Protein AF-A2F3F7-F1 (afdb_monomer)

Secondary structure (DSSP, 8-state):
-HHHHHHHTTT--TTTTTSSEEEE-S-EES-GGGGG-TT--S--EEEE--TT-EEEEE-TTEEEEEEEEEEEEPP-TT--GGGS-EEEEEEEESSSSS-EEEEEEEEE-SS-STT-EEEEE-PPPPPBSEEEEEE-S-SS-SEEEEEEEEEEEEEEETTSS-EEEE-----S----------------

Organism: Trichomonas vaginalis (strain ATCC PRA-98 / G3) (NCBI:txid412133)

Radius of gyration: 18.3 Å; Cα contacts (8 Å, |Δi|>4): 423; chains: 1; bounding box: 70×30×43 Å

Sequence (188 aa):
MFTYIREQNNGQNPLTCKAIDVYISNGYSGRTSNLFEYSKTGHGWGLSEVTNNFISFDFKENKISLEAYTIKSGYASGGSYWNHPVDFAIEGSNDNIEWSMIDDKPNNMDIGADDKVYTWKCNKSPLYRYIRFRLRSISYGGYLFTDHFEFFGSINTMNNDNIKYHISCNFMYYIIFHIPLIDLFFLS

pLDDT: mean 83.56, std 20.11, range [31.16, 98.75]

Foldseek 3Di:
DQVVCCVVVVNDQCVVVVQKDKDWDDDKDFDPSLQRVVVDPPGKMWFWQDAFTKMKIFNDQKWFFFFKKKFWFADDPVWTPLLWFFWKFKWFAAPVPDIDTFDTRGRDNPQNGHRGMDMDGTPGHPIGRMIMITGHHHGPTDIRMTRYIDTAFWMDHPPDRDIDHDGPPPPPPPPDDDDDDDDDDDDD

InterPro domains:
  IPR008979 Galactose-binding-like domain superfamily [SSF49785] (40-153)

Mean predicted aligned error: 8.68 Å

Solvent-accessible surface area (backbone atoms only — not comparable to full-atom values): 10588 Å² total; per-residue (Å²): 71,58,66,57,50,11,59,78,49,82,67,38,48,39,56,81,72,59,64,30,50,79,49,66,76,56,59,70,45,68,53,76,65,36,33,64,43,81,90,65,77,98,69,42,23,28,40,39,50,39,63,64,25,33,46,33,41,36,40,68,78,26,28,38,23,42,33,30,39,34,44,27,33,22,77,43,102,87,59,24,58,42,61,40,53,44,29,35,33,36,34,34,15,81,74,85,76,63,74,44,85,52,42,81,35,78,64,37,48,90,55,50,34,55,68,27,73,42,74,49,77,46,63,74,39,71,75,18,30,27,44,30,48,29,29,64,45,63,77,81,66,56,46,54,38,24,29,38,59,43,44,32,36,35,40,40,42,80,89,48,103,55,74,46,80,46,82,84,87,78,90,83,81,84,83,74,82,87,74,81,88,73,87,79,84,87,81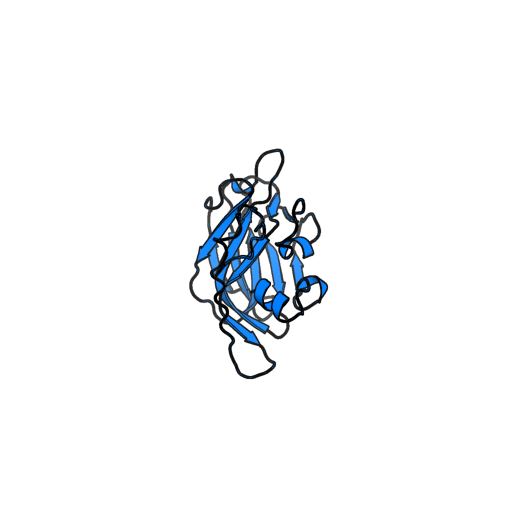,134

Nearest PDB structures (foldseek):
  8ayr-assembly2_B  TM=6.875E-01  e=2.582E-04  Akkermansia muciniphila
  4bxs-assembly1_V  TM=6.692E-01  e=1.336E-03  Pseudonaja textilis
  2wn3-assembly1_A  TM=5.897E-01  e=6.554E-04  Dictyostelium discoideum AX2
  7kwo-assembly1_A  TM=6.285E-01  e=9.106E-04  Homo sapiens
  4zrx-assembly1_A  TM=6.087E-01  e=2.723E-02  Bacteroides ovatus ATCC 8483

Structure (mmCIF, N/CA/C/O backbone):
data_AF-A2F3F7-F1
#
_entry.id   AF-A2F3F7-F1
#
loop_
_atom_site.group_PDB
_atom_site.id
_atom_site.type_symbol
_atom_site.label_atom_id
_atom_site.label_alt_id
_atom_site.label_comp_id
_atom_site.label_asym_id
_atom_site.label_entity_id
_atom_site.label_seq_id
_atom_site.pdbx_PDB_ins_code
_atom_site.Cartn_x
_atom_site.Cartn_y
_atom_site.Cartn_z
_atom_site.occupancy
_atom_site.B_iso_or_equiv
_atom_site.auth_seq_id
_atom_site.auth_comp_id
_atom_site.auth_asym_id
_atom_site.auth_atom_id
_atom_site.pdbx_PDB_model_num
ATOM 1 N N . MET A 1 1 ? -10.471 -2.257 2.372 1.00 91.12 1 MET A N 1
ATOM 2 C CA . MET A 1 1 ? -10.154 -1.653 3.679 1.00 91.12 1 MET A CA 1
ATOM 3 C C . MET A 1 1 ? -10.309 -0.145 3.645 1.00 91.12 1 MET A C 1
ATOM 5 O O . MET A 1 1 ? -11.079 0.377 4.440 1.00 91.12 1 MET A O 1
ATOM 9 N N . PHE A 1 2 ? -9.643 0.570 2.739 1.00 93.50 2 PHE A N 1
ATOM 10 C CA . PHE A 1 2 ? -9.801 2.022 2.630 1.00 93.50 2 PHE A CA 1
ATOM 11 C C . PHE A 1 2 ? -11.208 2.405 2.170 1.00 93.50 2 PHE A C 1
ATOM 13 O O . PHE A 1 2 ? -11.777 3.348 2.713 1.00 93.50 2 PHE A O 1
ATOM 20 N N . THR A 1 3 ? -11.811 1.623 1.267 1.00 92.62 3 THR A N 1
ATOM 21 C CA . THR A 1 3 ? -13.234 1.755 0.905 1.00 92.62 3 THR A CA 1
ATOM 22 C C . THR A 1 3 ? -14.149 1.626 2.127 1.00 92.62 3 THR A C 1
ATOM 24 O O . THR A 1 3 ? -14.956 2.512 2.386 1.00 92.62 3 THR A O 1
ATOM 27 N N . TYR A 1 4 ? -13.961 0.591 2.951 1.00 91.69 4 TYR A N 1
ATOM 28 C CA . TYR A 1 4 ? -14.705 0.430 4.205 1.00 91.69 4 TYR A CA 1
ATOM 29 C C . TYR A 1 4 ? -14.514 1.624 5.153 1.00 91.69 4 TYR A C 1
ATOM 31 O O . TYR A 1 4 ? -15.483 2.167 5.674 1.00 91.69 4 TYR A O 1
ATOM 39 N N . ILE A 1 5 ? -13.274 2.080 5.359 1.00 92.31 5 ILE A N 1
ATOM 40 C CA . ILE A 1 5 ? -12.992 3.245 6.213 1.00 92.31 5 ILE A CA 1
ATOM 41 C C . ILE A 1 5 ? -13.689 4.495 5.662 1.00 92.31 5 ILE A C 1
ATOM 43 O O . ILE A 1 5 ? -14.276 5.250 6.432 1.00 92.31 5 ILE A O 1
ATOM 47 N N . ARG A 1 6 ? -13.688 4.694 4.342 1.00 93.19 6 ARG A N 1
ATOM 48 C CA . ARG A 1 6 ? -14.417 5.777 3.674 1.00 93.19 6 ARG A CA 1
ATOM 49 C C . ARG A 1 6 ? -15.921 5.700 3.960 1.00 93.19 6 ARG A C 1
ATOM 51 O O . ARG A 1 6 ? -16.510 6.713 4.325 1.00 93.19 6 ARG A O 1
ATOM 58 N N . GLU A 1 7 ? -16.536 4.523 3.855 1.00 92.25 7 GLU A N 1
ATOM 59 C CA . GLU A 1 7 ? -17.957 4.314 4.185 1.00 92.25 7 GLU A CA 1
ATOM 60 C C . GLU A 1 7 ? -18.266 4.655 5.649 1.00 92.25 7 GLU A C 1
ATOM 62 O O . GLU A 1 7 ? -19.255 5.330 5.924 1.00 92.25 7 GLU A O 1
ATOM 67 N N . GLN A 1 8 ? -17.393 4.262 6.586 1.00 90.75 8 GLN A N 1
ATOM 68 C CA . GLN A 1 8 ? -17.548 4.600 8.010 1.00 90.75 8 GLN A CA 1
ATOM 69 C C . GLN A 1 8 ? -17.372 6.100 8.306 1.00 90.75 8 GLN A C 1
ATOM 71 O O . GLN A 1 8 ? -17.757 6.557 9.377 1.00 90.75 8 GLN A O 1
ATOM 76 N N . ASN A 1 9 ? -16.789 6.861 7.378 1.00 92.88 9 ASN A N 1
ATOM 77 C CA . ASN A 1 9 ? -16.521 8.292 7.512 1.00 92.88 9 ASN A CA 1
ATOM 78 C C . ASN A 1 9 ? -17.315 9.109 6.481 1.00 92.88 9 ASN A C 1
ATOM 80 O O . ASN A 1 9 ? -16.802 10.057 5.888 1.00 92.88 9 ASN A O 1
ATOM 84 N N . ASN A 1 10 ? -18.571 8.728 6.238 1.00 94.62 10 ASN A N 1
ATOM 85 C CA . ASN A 1 10 ? -19.526 9.464 5.401 1.00 94.62 10 ASN A CA 1
ATOM 86 C C . ASN A 1 10 ? -19.008 9.740 3.977 1.00 94.62 10 ASN A C 1
ATOM 88 O O . ASN A 1 10 ? -19.241 10.807 3.407 1.00 94.62 10 ASN A O 1
ATOM 92 N N . GLY A 1 11 ? -18.257 8.797 3.408 1.00 92.06 11 GLY A N 1
ATOM 93 C CA . GLY A 1 11 ? -17.704 8.919 2.063 1.00 92.06 11 GLY A CA 1
ATOM 94 C C . GLY A 1 11 ? -16.448 9.788 1.966 1.00 92.06 11 GLY A C 1
ATOM 95 O O . GLY A 1 11 ? -15.933 9.967 0.860 1.00 92.06 11 GLY A O 1
ATOM 96 N N . GLN A 1 12 ? -15.920 10.310 3.077 1.00 94.94 12 GLN A N 1
ATOM 97 C CA . GLN A 1 12 ? -14.712 11.135 3.072 1.00 94.94 12 GLN A CA 1
ATOM 98 C C . GLN A 1 12 ? -13.448 10.315 2.787 1.00 94.94 12 GLN A C 1
ATOM 100 O O . GLN A 1 12 ? -13.333 9.148 3.156 1.00 94.94 12 GLN A O 1
ATOM 105 N N . ASN A 1 13 ? -12.469 10.953 2.142 1.00 94.12 13 ASN A N 1
ATOM 106 C CA . ASN A 1 13 ? -11.151 10.365 1.920 1.00 94.12 13 ASN A CA 1
ATOM 107 C C . ASN A 1 13 ? -10.508 9.968 3.265 1.00 94.12 13 ASN A C 1
ATOM 109 O O . ASN A 1 13 ? -10.347 10.858 4.106 1.00 94.12 13 ASN A O 1
ATOM 113 N N . PRO A 1 14 ? -10.095 8.696 3.458 1.00 95.44 14 PRO A N 1
ATOM 114 C CA . PRO A 1 14 ? -9.559 8.203 4.731 1.00 95.44 14 PRO A CA 1
ATOM 115 C C . PRO A 1 14 ? -8.386 9.015 5.290 1.00 95.44 14 PRO A C 1
ATOM 117 O O . PRO A 1 14 ? -8.261 9.164 6.506 1.00 95.44 14 PRO A O 1
ATOM 120 N N . LEU A 1 15 ? -7.534 9.555 4.414 1.00 95.88 15 LEU A N 1
ATOM 121 C CA . LEU A 1 15 ? -6.406 10.390 4.816 1.00 95.88 15 LEU A CA 1
ATOM 122 C C . LEU A 1 15 ? -6.862 11.816 5.155 1.00 95.88 15 LEU A C 1
ATOM 124 O O . LEU A 1 15 ? -6.441 12.382 6.159 1.00 95.88 15 LEU A O 1
ATOM 128 N N . THR A 1 16 ? -7.751 12.410 4.353 1.00 95.62 16 THR A N 1
ATOM 129 C CA . THR A 1 16 ? -8.235 13.785 4.588 1.00 95.62 16 THR A CA 1
ATOM 130 C C . THR A 1 16 ? -9.087 13.903 5.852 1.00 95.62 16 THR A C 1
ATOM 132 O O . THR A 1 16 ? -8.959 14.894 6.570 1.00 95.62 16 THR A O 1
ATOM 135 N N . CYS A 1 17 ? -9.916 12.900 6.163 1.00 96.19 17 CYS A N 1
ATOM 136 C CA . CYS A 1 17 ? -10.666 12.853 7.423 1.00 96.19 17 CYS A CA 1
ATOM 137 C C . CYS A 1 17 ? -9.828 12.360 8.614 1.00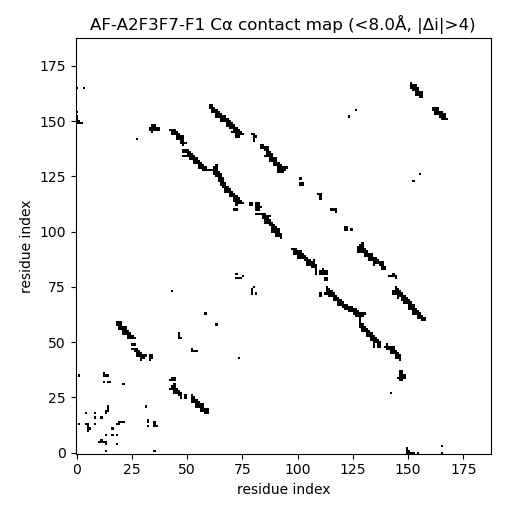 96.19 17 CYS A C 1
ATOM 139 O O . CYS A 1 17 ? -10.341 12.290 9.728 1.00 96.19 17 CYS A O 1
ATOM 141 N N . LYS A 1 18 ? -8.536 12.060 8.403 1.00 96.69 18 LYS A N 1
ATOM 142 C CA . LYS A 1 18 ? -7.596 11.584 9.427 1.00 96.69 18 LYS A CA 1
ATOM 143 C C . LYS A 1 18 ? -8.016 10.260 10.076 1.00 96.69 18 LYS A C 1
ATOM 145 O O . LYS A 1 18 ? -7.640 10.007 11.221 1.00 96.69 18 LYS A O 1
ATOM 150 N N . ALA A 1 19 ? -8.761 9.413 9.367 1.00 95.88 19 ALA A N 1
ATOM 151 C CA . ALA A 1 19 ? -9.076 8.061 9.825 1.00 95.88 19 ALA A CA 1
ATOM 152 C C . ALA A 1 19 ? -7.849 7.132 9.767 1.00 95.88 19 ALA A C 1
ATOM 154 O O . ALA A 1 19 ? -7.758 6.186 10.544 1.00 95.88 19 ALA A O 1
ATOM 155 N N . ILE A 1 20 ? -6.893 7.435 8.887 1.00 97.06 20 ILE A N 1
ATOM 156 C CA . ILE A 1 20 ? -5.567 6.809 8.812 1.00 97.06 20 ILE A CA 1
ATOM 157 C C . ILE A 1 20 ? -4.489 7.889 8.705 1.00 97.06 20 ILE A C 1
ATOM 159 O O . ILE A 1 20 ? -4.794 9.018 8.316 1.00 97.06 20 ILE A O 1
ATOM 163 N N . ASP A 1 21 ? -3.245 7.526 9.004 1.00 98.00 21 ASP A N 1
ATOM 164 C CA . ASP A 1 21 ? -2.063 8.322 8.657 1.00 98.00 21 ASP A CA 1
ATOM 165 C C . ASP A 1 21 ? -1.176 7.547 7.666 1.00 98.00 21 ASP A C 1
ATOM 167 O O . ASP A 1 21 ? -1.277 6.325 7.540 1.00 98.00 21 ASP A O 1
ATOM 171 N N . VAL A 1 22 ? -0.328 8.261 6.921 1.00 96.94 22 VAL A N 1
ATOM 172 C CA . VAL A 1 22 ? 0.592 7.669 5.939 1.00 96.94 22 VAL A CA 1
ATOM 173 C C . VAL A 1 22 ? 2.006 8.190 6.165 1.00 96.94 22 VAL A C 1
ATOM 175 O O . VAL A 1 22 ? 2.211 9.398 6.287 1.00 96.94 22 VAL A O 1
ATOM 178 N N . TYR A 1 23 ? 2.980 7.282 6.155 1.00 96.62 23 TYR A N 1
ATOM 179 C CA . TYR A 1 23 ? 4.405 7.582 6.283 1.00 96.62 23 TYR A CA 1
ATOM 180 C C . TYR A 1 23 ? 5.161 7.084 5.056 1.00 96.62 23 TYR A C 1
ATOM 182 O O . TYR A 1 23 ? 4.940 5.967 4.595 1.00 96.62 23 TYR A O 1
ATOM 190 N N . ILE A 1 24 ? 6.067 7.904 4.532 1.00 95.75 24 ILE A N 1
ATOM 191 C CA . ILE A 1 24 ? 6.861 7.596 3.339 1.00 95.75 24 ILE A CA 1
ATOM 192 C C . ILE A 1 24 ? 8.326 7.822 3.693 1.00 95.75 24 ILE A C 1
ATOM 194 O O . ILE A 1 24 ? 8.652 8.849 4.289 1.00 95.75 24 ILE A O 1
ATOM 198 N N . SER A 1 25 ? 9.207 6.883 3.352 1.00 95.38 25 SER A N 1
ATOM 199 C CA . SER A 1 25 ? 10.628 7.000 3.711 1.00 95.38 25 SER A CA 1
ATOM 200 C C . SER A 1 25 ? 11.412 7.974 2.845 1.00 95.38 25 SER A C 1
ATOM 202 O O . SER A 1 25 ? 12.266 8.691 3.358 1.00 95.38 25 SER A O 1
ATOM 204 N N . ASN A 1 26 ? 11.194 7.962 1.531 1.00 88.69 26 ASN A N 1
ATOM 205 C CA . ASN A 1 26 ? 11.986 8.737 0.582 1.00 88.69 26 ASN A CA 1
ATOM 206 C C . ASN A 1 26 ? 11.191 8.978 -0.710 1.00 88.69 26 ASN A C 1
ATOM 208 O O . ASN A 1 26 ? 10.218 8.276 -0.964 1.00 88.69 26 ASN A O 1
ATOM 212 N N . GLY A 1 27 ? 11.622 9.958 -1.510 1.00 86.75 27 GLY A N 1
ATOM 213 C CA . GLY A 1 27 ? 11.240 10.195 -2.905 1.00 86.75 27 GLY A CA 1
ATOM 214 C C . GLY A 1 27 ? 9.807 9.814 -3.276 1.00 86.75 27 GLY A C 1
ATOM 215 O O . GLY A 1 27 ? 9.529 8.660 -3.594 1.00 86.75 27 GLY A O 1
ATOM 216 N N . TYR A 1 28 ? 8.899 10.788 -3.286 1.00 92.00 28 TYR A N 1
ATOM 217 C CA . TYR A 1 28 ? 7.549 10.597 -3.811 1.00 92.00 28 TYR A CA 1
ATOM 218 C C . TYR A 1 28 ? 7.085 11.814 -4.608 1.00 92.00 28 TYR A C 1
ATOM 220 O O . TYR A 1 28 ? 7.650 12.904 -4.506 1.00 92.00 28 TYR A O 1
ATOM 228 N N . SER A 1 29 ? 6.043 11.626 -5.411 1.00 91.50 29 SER A N 1
ATOM 229 C CA . SER A 1 29 ? 5.409 12.687 -6.192 1.00 91.50 29 SER A CA 1
ATOM 230 C C . SER A 1 29 ? 3.887 12.608 -6.103 1.00 91.50 29 SER A C 1
ATOM 232 O O . SER A 1 29 ? 3.317 11.560 -5.799 1.00 91.50 29 SER A O 1
ATOM 234 N N . GLY A 1 30 ? 3.217 13.729 -6.370 1.00 90.75 30 GLY A N 1
ATOM 235 C CA . GLY A 1 30 ? 1.763 13.835 -6.254 1.00 90.75 30 GLY A CA 1
ATOM 236 C C . GLY A 1 30 ? 1.274 13.974 -4.809 1.00 90.75 30 GLY A C 1
ATOM 237 O O . GLY A 1 30 ? 2.043 13.967 -3.849 1.00 90.75 30 GLY A O 1
ATOM 238 N N . ARG A 1 31 ? -0.042 14.147 -4.644 1.00 92.62 31 ARG A N 1
ATOM 239 C CA . ARG A 1 31 ? -0.672 14.243 -3.319 1.00 92.62 31 ARG A CA 1
ATOM 240 C C . ARG A 1 31 ? -0.970 12.842 -2.810 1.00 92.62 31 ARG A C 1
ATOM 242 O O . ARG A 1 31 ? -1.703 12.121 -3.468 1.00 92.62 31 ARG A O 1
ATOM 249 N N . THR A 1 32 ? -0.501 12.476 -1.622 1.00 93.44 32 THR A N 1
ATOM 250 C CA . THR A 1 32 ? -0.733 11.135 -1.049 1.00 93.44 32 THR A CA 1
ATOM 251 C C . THR A 1 32 ? -2.217 10.782 -0.904 1.00 93.44 32 THR A C 1
ATOM 253 O O . THR A 1 32 ? -2.591 9.623 -1.040 1.00 93.44 32 THR A O 1
ATOM 256 N N . SER A 1 33 ? -3.095 11.775 -0.719 1.00 93.25 33 SER A N 1
ATOM 257 C CA . SER A 1 33 ? -4.550 11.564 -0.693 1.00 93.25 33 SER A CA 1
ATOM 258 C C . SER A 1 33 ? -5.102 10.961 -1.987 1.00 93.25 33 SER A C 1
ATOM 260 O O . SER A 1 33 ? -6.159 10.339 -1.945 1.00 93.25 33 SER A O 1
ATOM 262 N N . ASN A 1 34 ? -4.401 11.137 -3.114 1.00 92.00 34 ASN A N 1
ATOM 263 C CA . ASN A 1 34 ? -4.787 10.612 -4.421 1.00 92.00 34 ASN A CA 1
ATOM 264 C C . ASN A 1 34 ? -4.914 9.084 -4.424 1.00 92.00 34 ASN A C 1
ATOM 266 O O . ASN A 1 34 ? -5.793 8.579 -5.101 1.00 92.00 34 ASN A O 1
ATOM 270 N N . LEU A 1 35 ? -4.125 8.366 -3.613 1.00 91.38 35 LEU A N 1
ATOM 271 C CA . LEU A 1 35 ? -4.165 6.897 -3.512 1.00 91.38 35 LEU A CA 1
ATOM 272 C C . LEU A 1 35 ? -5.529 6.328 -3.102 1.00 91.38 35 LEU A C 1
ATOM 274 O O . LEU A 1 35 ? -5.770 5.131 -3.256 1.00 91.38 35 LEU A O 1
ATOM 278 N N . PHE A 1 36 ? -6.394 7.175 -2.542 1.00 91.31 36 PHE A N 1
ATOM 279 C CA . PHE A 1 36 ? -7.709 6.798 -2.043 1.00 91.31 36 PHE A CA 1
ATOM 280 C C . PHE A 1 36 ? -8.850 7.429 -2.852 1.00 91.31 36 PHE A C 1
ATOM 282 O O . PHE A 1 36 ? -10.002 7.303 -2.446 1.00 91.31 36 PHE A O 1
ATOM 289 N N . GLU A 1 37 ? -8.580 8.145 -3.948 1.00 87.94 37 GLU A N 1
ATOM 290 C CA . GLU A 1 37 ? -9.576 8.907 -4.721 1.00 87.94 37 GLU A CA 1
ATOM 291 C C . GLU A 1 37 ? -10.094 8.145 -5.949 1.00 87.94 37 GLU A C 1
ATOM 293 O O . GLU A 1 37 ? -10.046 8.631 -7.075 1.00 87.94 37 GLU A O 1
ATOM 298 N N . TYR A 1 38 ? -10.675 6.968 -5.718 1.00 80.81 38 TYR A N 1
ATOM 299 C CA . TYR A 1 38 ? -11.007 6.013 -6.781 1.00 80.81 38 TYR A CA 1
ATOM 300 C C . TYR A 1 38 ? -12.017 6.492 -7.843 1.00 80.81 38 TYR A C 1
ATOM 302 O O . TYR A 1 38 ? -12.117 5.913 -8.919 1.00 80.81 38 TYR A O 1
ATOM 310 N N . SER A 1 39 ? -12.802 7.535 -7.555 1.00 78.88 39 SER A N 1
ATOM 311 C CA . SER A 1 39 ? -13.797 8.083 -8.489 1.00 78.88 39 SER A CA 1
ATOM 312 C C . SER A 1 39 ? -13.263 9.201 -9.387 1.00 78.88 39 SER A C 1
ATOM 314 O O . SER A 1 39 ? -13.981 9.670 -10.271 1.00 78.88 39 SER A O 1
ATOM 316 N N . LYS A 1 40 ? -12.034 9.673 -9.154 1.00 81.75 40 LYS A N 1
ATOM 317 C CA . LYS A 1 40 ? -11.425 10.750 -9.940 1.00 81.75 40 LYS A CA 1
ATOM 318 C C . LYS A 1 40 ? -10.564 10.167 -11.058 1.00 81.75 40 LYS A C 1
ATOM 320 O O . LYS A 1 40 ? -10.049 9.063 -10.965 1.00 81.75 40 LYS A O 1
ATOM 325 N N . THR A 1 41 ? -10.359 10.945 -12.110 1.00 79.44 41 THR A N 1
ATOM 326 C CA . THR A 1 41 ? -9.416 10.627 -13.190 1.00 79.44 41 THR A CA 1
ATOM 327 C C . THR A 1 41 ? -8.325 11.695 -13.249 1.00 79.44 41 THR A C 1
ATOM 329 O O . THR A 1 41 ? -8.429 12.730 -12.586 1.00 79.44 41 THR A O 1
ATOM 332 N N . GLY A 1 42 ? -7.247 11.437 -13.995 1.00 79.69 42 GLY A N 1
ATOM 333 C CA . GLY A 1 42 ? -6.192 12.430 -14.235 1.00 79.69 42 GLY A CA 1
ATOM 334 C C . GLY A 1 42 ? -5.368 12.807 -13.000 1.00 79.69 42 GLY A C 1
ATOM 335 O O . GLY A 1 42 ? -4.790 13.891 -12.952 1.00 79.69 42 GLY A O 1
ATOM 336 N N . HIS A 1 43 ? -5.322 11.938 -11.993 1.00 85.12 43 HIS A N 1
ATOM 337 C CA . HIS A 1 43 ? -4.481 12.103 -10.817 1.00 85.12 43 HIS A CA 1
ATOM 338 C C . HIS A 1 43 ? -3.580 10.884 -10.646 1.00 85.12 43 HIS A C 1
ATOM 340 O O . HIS A 1 43 ? -3.834 9.822 -11.200 1.00 85.12 43 HIS A O 1
ATOM 346 N N . GLY A 1 44 ? -2.523 11.048 -9.863 1.00 85.31 44 GLY A N 1
ATOM 347 C CA . GLY A 1 44 ? -1.610 9.963 -9.555 1.00 85.31 44 GLY A CA 1
ATOM 348 C C . GLY A 1 44 ? -0.738 10.307 -8.366 1.00 85.31 44 GLY A C 1
ATOM 349 O O . GLY A 1 44 ? -0.675 11.458 -7.911 1.00 85.31 44 GLY A O 1
ATOM 350 N N . TRP A 1 45 ? -0.091 9.279 -7.856 1.00 92.12 45 TRP A N 1
ATOM 351 C CA . TRP A 1 45 ? 0.952 9.352 -6.859 1.00 92.12 45 TRP A CA 1
ATOM 352 C C . TRP A 1 45 ? 2.094 8.443 -7.312 1.00 92.12 45 TRP A C 1
ATOM 354 O O . TRP A 1 45 ? 1.863 7.439 -7.982 1.00 92.12 45 TRP A O 1
ATOM 364 N N . GLY A 1 46 ? 3.332 8.818 -7.016 1.00 91.75 46 GLY A N 1
ATOM 365 C CA . GLY A 1 46 ? 4.501 8.051 -7.435 1.00 91.75 46 GLY A CA 1
ATOM 366 C C . GLY A 1 46 ? 5.453 7.811 -6.281 1.00 91.75 46 GLY A C 1
ATOM 367 O O . GLY A 1 46 ? 5.763 8.764 -5.570 1.00 91.75 46 GLY A O 1
ATOM 368 N N . LEU A 1 47 ? 5.965 6.588 -6.143 1.00 93.25 47 LEU A N 1
ATOM 369 C CA . LEU A 1 47 ? 7.064 6.254 -5.230 1.00 93.25 47 LEU A CA 1
ATOM 370 C C . LEU A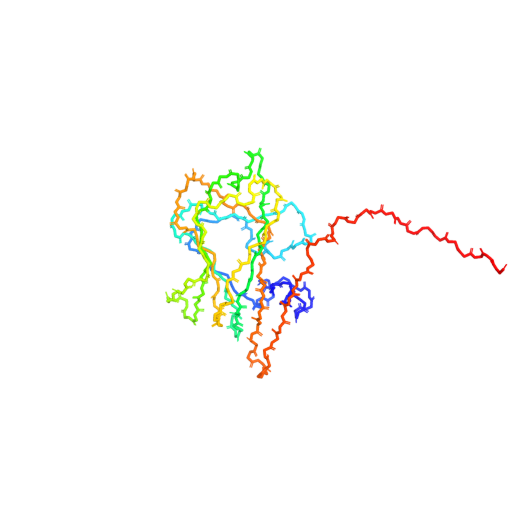 1 47 ? 8.354 6.069 -6.024 1.00 93.25 47 LEU A C 1
ATOM 372 O O . LEU A 1 47 ? 8.383 5.257 -6.943 1.00 93.25 47 LEU A O 1
ATOM 376 N N . SER A 1 48 ? 9.425 6.784 -5.686 1.00 92.88 48 SER A N 1
ATOM 377 C CA . SER A 1 48 ? 10.725 6.569 -6.325 1.00 92.88 48 SER A CA 1
ATOM 378 C C . SER A 1 48 ? 11.217 5.150 -6.062 1.00 92.88 48 SER A C 1
ATOM 380 O O . SER A 1 48 ? 11.213 4.700 -4.911 1.00 92.88 48 SER A O 1
ATOM 382 N N . GLU A 1 49 ? 11.694 4.474 -7.106 1.00 90.31 49 GLU A N 1
ATOM 383 C CA . GLU A 1 49 ? 12.348 3.181 -6.965 1.00 90.31 49 GLU A CA 1
ATOM 384 C C . GLU A 1 49 ? 13.742 3.361 -6.369 1.00 90.31 49 GLU A C 1
ATOM 386 O O . GLU A 1 49 ? 14.744 3.543 -7.054 1.00 90.31 49 GLU A O 1
ATOM 391 N N . VAL A 1 50 ? 13.767 3.357 -5.044 1.00 91.12 50 VAL A N 1
ATOM 392 C CA . VAL A 1 50 ? 14.968 3.375 -4.222 1.00 91.12 50 VAL A CA 1
ATOM 393 C C . VAL A 1 50 ? 14.897 2.147 -3.326 1.00 91.12 50 VAL A C 1
ATOM 395 O O . VAL A 1 50 ? 13.834 1.824 -2.791 1.00 91.12 50 VAL A O 1
ATOM 398 N N . THR A 1 51 ? 16.023 1.457 -3.153 1.00 92.44 51 THR A N 1
ATOM 399 C CA . THR A 1 51 ? 16.124 0.291 -2.268 1.00 92.44 51 THR A CA 1
ATOM 400 C C . THR A 1 51 ? 15.551 0.613 -0.888 1.00 92.44 51 THR A C 1
ATOM 402 O O . THR A 1 51 ? 15.936 1.605 -0.269 1.00 92.44 51 THR A O 1
ATOM 405 N N . ASN A 1 52 ? 14.651 -0.240 -0.394 1.00 95.12 52 ASN A N 1
ATOM 406 C CA . ASN A 1 52 ? 13.947 -0.092 0.884 1.00 95.12 52 ASN A CA 1
ATOM 407 C C . ASN A 1 52 ? 13.015 1.120 0.997 1.00 95.12 52 ASN A C 1
ATOM 409 O O . ASN A 1 52 ? 12.533 1.394 2.097 1.00 95.12 52 ASN A O 1
ATOM 413 N N . ASN A 1 53 ? 12.710 1.817 -0.101 1.00 95.94 53 ASN A N 1
ATOM 414 C CA . ASN A 1 53 ? 11.700 2.863 -0.067 1.00 95.94 53 ASN A CA 1
ATOM 415 C C . ASN A 1 53 ? 10.317 2.257 0.182 1.00 95.94 53 ASN A C 1
ATOM 417 O O . ASN A 1 53 ? 9.971 1.217 -0.380 1.00 95.94 53 ASN A O 1
ATOM 421 N N . PHE A 1 54 ? 9.521 2.900 1.024 1.00 97.12 54 PHE A N 1
ATOM 422 C CA . PHE A 1 54 ? 8.225 2.389 1.424 1.00 97.12 54 PHE A CA 1
ATOM 423 C C . PHE A 1 54 ? 7.175 3.482 1.529 1.00 97.12 54 PHE A C 1
ATOM 425 O O . PHE A 1 54 ? 7.465 4.657 1.763 1.00 97.12 54 PHE A O 1
ATOM 432 N N . ILE A 1 55 ? 5.932 3.024 1.452 1.00 97.56 55 ILE A N 1
ATOM 433 C CA . ILE A 1 55 ? 4.756 3.716 1.957 1.00 97.56 55 ILE A CA 1
ATOM 434 C C . ILE A 1 55 ? 4.112 2.836 3.029 1.00 97.56 55 ILE A C 1
ATOM 436 O O . ILE A 1 55 ? 3.832 1.660 2.803 1.00 97.56 55 ILE A O 1
ATOM 440 N N . SER A 1 56 ? 3.915 3.408 4.211 1.00 98.12 56 SER A N 1
ATOM 441 C CA . SER A 1 56 ? 3.328 2.773 5.387 1.00 98.12 56 SER A CA 1
ATOM 442 C C . SER A 1 56 ? 2.002 3.439 5.719 1.00 98.12 56 SER A C 1
ATOM 444 O O . SER A 1 56 ? 1.900 4.665 5.697 1.00 98.12 56 SER A O 1
ATOM 446 N N . PHE A 1 57 ? 0.999 2.629 6.029 1.00 98.19 57 PHE A N 1
ATOM 447 C CA . PHE A 1 57 ? -0.350 3.043 6.381 1.00 98.19 57 PHE A CA 1
ATOM 448 C C . PHE A 1 57 ? -0.590 2.718 7.856 1.00 98.19 57 PHE A C 1
ATOM 450 O O . PHE A 1 57 ? -0.531 1.552 8.250 1.00 98.19 57 PHE A O 1
ATOM 457 N N . ASP A 1 58 ? -0.860 3.745 8.659 1.00 98.38 58 ASP A N 1
ATOM 458 C CA . ASP A 1 58 ? -1.206 3.629 10.075 1.00 98.38 58 ASP A CA 1
ATOM 459 C C . ASP A 1 58 ? -2.722 3.685 10.252 1.00 98.38 58 ASP A C 1
ATOM 461 O O . ASP A 1 58 ? -3.363 4.710 10.005 1.00 98.38 58 ASP A O 1
ATOM 465 N N . PHE A 1 59 ? -3.286 2.570 10.708 1.00 96.88 59 PHE A N 1
ATOM 466 C CA . PHE A 1 59 ? -4.715 2.412 10.967 1.00 96.88 59 PHE A CA 1
ATOM 467 C C . PHE A 1 59 ? -5.151 2.921 12.354 1.00 96.88 59 PHE A C 1
ATOM 469 O O . PHE A 1 59 ? -6.315 2.750 12.738 1.00 96.88 59 PHE A O 1
ATOM 476 N N . LYS A 1 60 ? -4.245 3.597 13.073 1.00 95.88 60 LYS A N 1
ATOM 477 C CA . LYS A 1 60 ? -4.429 4.248 14.376 1.00 95.88 60 LYS A CA 1
ATOM 478 C C . LYS A 1 60 ? -4.872 3.257 15.445 1.00 95.88 60 LYS A C 1
ATOM 480 O O . LYS A 1 60 ? -4.131 2.346 15.797 1.00 95.88 60 LYS A O 1
ATOM 485 N N . GLU A 1 61 ? -6.093 3.411 15.938 1.00 92.81 61 GLU A N 1
ATOM 486 C CA . GLU A 1 61 ? -6.680 2.528 16.945 1.00 92.81 61 GLU A CA 1
ATOM 487 C C . GLU A 1 61 ? -7.156 1.192 16.357 1.00 92.81 61 GLU A C 1
ATOM 489 O O . GLU A 1 61 ? -7.591 0.312 17.094 1.00 92.81 61 GLU A O 1
ATOM 494 N N . ASN A 1 62 ? -7.110 1.015 15.034 1.00 93.62 62 ASN A N 1
ATOM 495 C CA . ASN A 1 62 ? -7.538 -0.222 14.391 1.00 93.62 62 ASN A CA 1
ATOM 496 C C . ASN A 1 62 ? -6.349 -1.119 14.055 1.00 93.62 62 ASN A C 1
ATOM 498 O O . ASN A 1 62 ? -5.246 -0.651 13.768 1.00 93.62 62 ASN A O 1
ATOM 502 N N . LYS A 1 63 ? -6.609 -2.427 14.008 1.00 95.75 63 LYS A N 1
ATOM 503 C CA . LYS A 1 63 ? -5.661 -3.419 13.493 1.00 95.75 63 LYS A CA 1
ATOM 504 C C . LYS A 1 63 ? -6.260 -4.196 12.336 1.00 95.75 63 LYS A C 1
ATOM 506 O O . LYS A 1 63 ? -7.445 -4.522 12.337 1.00 95.75 63 LYS A O 1
ATOM 511 N N . ILE A 1 64 ? -5.419 -4.523 11.368 1.00 95.31 64 ILE A N 1
ATOM 512 C CA . ILE A 1 64 ? -5.785 -5.164 10.113 1.00 95.31 64 ILE A CA 1
ATOM 513 C C . ILE A 1 64 ? -5.147 -6.543 10.042 1.00 95.31 64 ILE A C 1
ATOM 515 O O . ILE A 1 64 ? -3.959 -6.699 10.305 1.00 95.31 64 ILE A O 1
ATOM 519 N N . SER A 1 65 ? -5.947 -7.537 9.675 1.00 96.81 65 SER A N 1
ATOM 520 C CA . SER A 1 65 ? -5.476 -8.843 9.223 1.00 96.81 65 SER A CA 1
ATOM 521 C C . SER A 1 65 ? -5.705 -8.893 7.716 1.00 96.81 65 SER A C 1
ATOM 523 O O . SER A 1 65 ? -6.853 -8.846 7.267 1.00 96.81 65 SER A O 1
ATOM 525 N N . LEU A 1 66 ? -4.609 -8.882 6.958 1.00 97.56 66 LEU A N 1
ATOM 526 C CA . LEU A 1 66 ? -4.569 -8.781 5.503 1.00 97.56 66 LEU A CA 1
ATOM 527 C C . LEU A 1 66 ? -4.689 -10.164 4.857 1.00 97.56 66 LEU A C 1
ATOM 529 O O . LEU A 1 66 ? -4.077 -11.119 5.323 1.00 97.56 66 LEU A O 1
ATOM 533 N N . GLU A 1 67 ? -5.449 -10.259 3.771 1.00 97.81 67 GLU A N 1
ATOM 534 C CA . GLU A 1 67 ? -5.650 -11.491 2.987 1.00 97.81 67 GLU A CA 1
ATOM 535 C C . GLU A 1 67 ? -5.449 -11.268 1.480 1.00 97.81 67 GLU A C 1
ATOM 537 O O . GLU A 1 67 ? -5.177 -12.205 0.728 1.00 97.81 67 GLU A O 1
ATOM 542 N N . ALA A 1 68 ? -5.573 -10.026 1.017 1.00 98.19 68 ALA A N 1
ATOM 543 C CA . ALA A 1 68 ? -5.225 -9.633 -0.339 1.00 98.19 68 ALA A CA 1
ATOM 544 C C . ALA A 1 68 ? -4.956 -8.128 -0.407 1.00 98.19 68 ALA A C 1
ATOM 546 O O . ALA A 1 68 ? -5.314 -7.369 0.498 1.00 98.19 68 ALA A O 1
ATOM 547 N N . TYR A 1 69 ? -4.371 -7.680 -1.509 1.00 97.38 69 TYR A N 1
ATOM 548 C CA . TYR A 1 69 ? -4.175 -6.267 -1.811 1.00 97.38 69 TYR A CA 1
ATOM 549 C C . TYR A 1 69 ? -4.265 -6.026 -3.314 1.00 97.38 69 TYR A C 1
ATOM 551 O O . TYR A 1 69 ? -3.971 -6.907 -4.117 1.00 97.38 69 TYR A O 1
ATOM 559 N N . THR A 1 70 ? -4.714 -4.832 -3.682 1.00 95.62 70 THR A N 1
ATOM 560 C CA . THR A 1 70 ? -4.860 -4.377 -5.061 1.00 95.62 70 THR A CA 1
ATOM 561 C C . THR A 1 70 ? -4.045 -3.123 -5.273 1.00 95.62 70 THR A C 1
ATOM 563 O O . THR A 1 70 ? -4.078 -2.208 -4.449 1.00 95.62 70 THR A O 1
ATOM 566 N N . ILE A 1 71 ? -3.365 -3.078 -6.413 1.00 93.12 71 ILE A N 1
ATOM 567 C CA . ILE A 1 71 ? -2.695 -1.885 -6.914 1.00 93.12 71 ILE A CA 1
ATOM 568 C C . ILE A 1 71 ? -3.155 -1.664 -8.354 1.00 93.12 71 ILE A C 1
ATOM 570 O O . ILE A 1 71 ? -3.292 -2.621 -9.123 1.00 93.12 71 ILE A O 1
ATOM 574 N N . LYS A 1 72 ? -3.402 -0.402 -8.713 1.00 91.25 72 LYS A N 1
ATOM 575 C CA . LYS A 1 72 ? -3.570 0.014 -10.108 1.00 91.25 72 LYS A CA 1
ATOM 576 C C . LYS A 1 72 ? -2.293 0.683 -10.604 1.00 91.25 72 LYS A C 1
ATOM 578 O O . LYS A 1 72 ? -1.793 1.592 -9.937 1.00 91.25 72 LYS A O 1
ATOM 583 N N . SER A 1 73 ? -1.771 0.273 -11.756 1.00 89.69 73 SER A N 1
ATOM 584 C CA . SER A 1 73 ? -0.702 1.022 -12.414 1.00 89.69 73 SER A CA 1
ATOM 585 C C . SER A 1 73 ? -1.200 2.372 -12.899 1.00 89.69 73 SER A C 1
ATOM 587 O O . SER A 1 73 ? -2.243 2.483 -13.538 1.00 89.69 73 SER A O 1
ATOM 589 N N . GLY A 1 74 ? -0.418 3.410 -12.625 1.00 84.19 74 GLY A N 1
ATOM 590 C CA . GLY A 1 74 ? -0.622 4.717 -13.226 1.00 84.19 74 GLY A CA 1
ATOM 591 C C . GLY A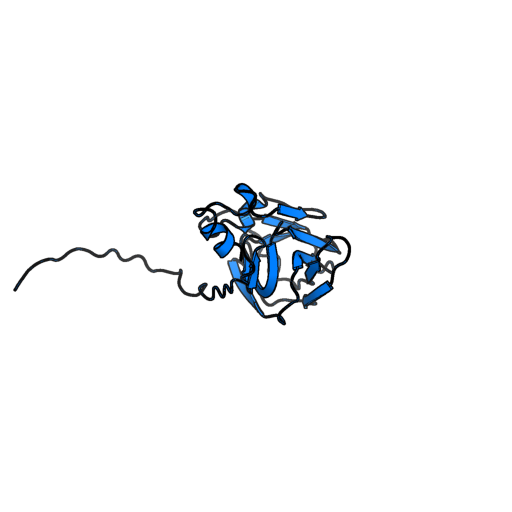 1 74 ? -0.199 4.726 -14.694 1.00 84.19 74 GLY A C 1
ATOM 592 O O . GLY A 1 74 ? 0.706 3.989 -15.105 1.00 84.19 74 GLY A O 1
ATOM 593 N N . TYR A 1 75 ? -0.840 5.604 -15.458 1.00 79.00 75 TYR A N 1
ATOM 594 C CA . TYR A 1 75 ? -0.429 5.979 -16.804 1.00 79.00 75 TYR A CA 1
ATOM 595 C C . TYR A 1 75 ? 0.778 6.924 -16.764 1.00 79.00 75 TYR A C 1
ATOM 597 O O . TYR A 1 75 ? 0.798 7.888 -15.992 1.00 79.00 75 TYR A O 1
ATOM 605 N N . ALA A 1 76 ? 1.759 6.690 -17.633 1.00 69.38 76 ALA A N 1
ATOM 606 C CA . ALA A 1 76 ? 2.853 7.623 -17.879 1.00 69.38 76 ALA A CA 1
ATOM 607 C C . ALA A 1 76 ? 3.081 7.741 -19.389 1.00 69.38 76 ALA A C 1
ATOM 609 O O . ALA A 1 76 ? 3.075 6.746 -20.102 1.00 69.38 76 ALA A O 1
ATOM 610 N N . SER A 1 77 ? 3.328 8.954 -19.896 1.00 64.81 77 SER A N 1
ATOM 611 C CA . SER A 1 77 ? 3.462 9.221 -21.340 1.00 64.81 77 SER A CA 1
ATOM 612 C C . SER A 1 77 ? 4.616 8.476 -22.035 1.00 64.81 77 SER A C 1
ATOM 614 O O . SER A 1 77 ? 4.679 8.480 -23.261 1.00 64.81 77 SER A O 1
ATOM 616 N N . GLY A 1 78 ? 5.514 7.842 -21.272 1.00 65.44 78 GLY A N 1
ATOM 617 C CA . GLY A 1 78 ? 6.590 6.967 -21.754 1.00 65.44 78 GLY A CA 1
ATOM 618 C C . GLY A 1 78 ? 6.370 5.472 -21.483 1.00 65.44 78 GLY A C 1
ATOM 619 O O . GLY A 1 78 ? 7.315 4.703 -21.622 1.00 65.44 78 GLY A O 1
ATOM 620 N N . GLY A 1 79 ? 5.158 5.070 -21.089 1.00 68.31 79 GLY A N 1
ATOM 621 C CA . GLY A 1 79 ? 4.833 3.732 -20.599 1.00 68.31 79 GLY A CA 1
ATOM 622 C C . GLY A 1 79 ? 4.977 3.621 -19.081 1.00 68.31 79 GLY A C 1
ATOM 623 O O . GLY A 1 79 ? 5.819 4.268 -18.454 1.00 68.31 79 GLY A O 1
ATOM 624 N N . SER A 1 80 ? 4.123 2.806 -18.472 1.00 74.06 80 SER A N 1
ATOM 625 C CA . SER A 1 80 ? 4.095 2.593 -17.032 1.00 74.06 80 SER A CA 1
ATOM 626 C C . SER A 1 80 ? 5.355 1.886 -16.546 1.00 74.06 80 SER A C 1
ATOM 628 O O . SER A 1 80 ? 5.822 0.922 -17.155 1.00 74.06 80 SER A O 1
ATOM 630 N N . TYR A 1 81 ? 5.860 2.313 -15.386 1.00 78.69 81 TYR A N 1
ATOM 631 C CA . TYR A 1 81 ? 6.968 1.649 -14.695 1.00 78.69 81 TYR A CA 1
ATOM 632 C C . TYR A 1 81 ? 6.680 0.164 -14.424 1.00 78.69 81 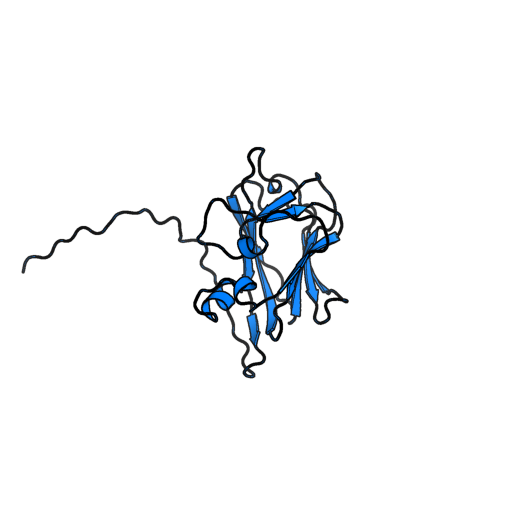TYR A C 1
ATOM 634 O O . TYR A 1 81 ? 7.580 -0.669 -14.406 1.00 78.69 81 TYR A O 1
ATOM 642 N N . TRP A 1 82 ? 5.400 -0.182 -14.295 1.00 84.50 82 TRP A N 1
ATOM 643 C CA . TRP A 1 82 ? 4.925 -1.543 -14.084 1.00 84.50 82 TRP A CA 1
ATOM 644 C C . TRP A 1 82 ? 5.141 -2.496 -15.275 1.00 84.50 82 TRP A C 1
ATOM 646 O O . TRP A 1 82 ? 4.858 -3.682 -15.141 1.00 84.50 82 TRP A O 1
ATOM 656 N N . ASN A 1 83 ? 5.656 -2.010 -16.414 1.00 86.50 83 ASN A N 1
ATOM 657 C CA . ASN A 1 83 ? 6.164 -2.848 -17.511 1.00 86.50 83 ASN A CA 1
ATOM 658 C C . ASN A 1 83 ? 7.519 -3.511 -17.186 1.00 86.50 83 ASN A C 1
ATOM 660 O O . ASN A 1 83 ? 7.976 -4.377 -17.932 1.00 86.50 83 ASN A O 1
ATOM 664 N N . HIS A 1 84 ? 8.175 -3.100 -16.100 1.00 88.19 84 HIS A N 1
ATOM 665 C CA . HIS A 1 84 ? 9.437 -3.663 -15.630 1.00 88.19 84 HIS A CA 1
ATOM 666 C C . HIS A 1 84 ? 9.220 -4.538 -14.386 1.00 88.19 84 HIS A C 1
ATOM 668 O O . HIS A 1 84 ? 8.226 -4.359 -13.677 1.00 88.19 84 HIS A O 1
ATOM 674 N N . PRO A 1 85 ? 10.140 -5.476 -14.089 1.00 88.81 85 PRO A N 1
ATOM 675 C CA . PRO A 1 85 ? 10.105 -6.218 -12.836 1.00 88.81 85 PRO A CA 1
ATOM 676 C C . PRO A 1 85 ? 10.166 -5.271 -11.636 1.00 88.81 85 PRO A C 1
ATOM 678 O O . PRO A 1 85 ? 11.052 -4.425 -11.548 1.00 88.81 85 PRO A O 1
ATOM 681 N N . VAL A 1 86 ? 9.251 -5.451 -10.688 1.00 91.81 86 VAL A N 1
ATOM 682 C CA . VAL A 1 86 ? 9.233 -4.708 -9.424 1.00 91.81 86 VAL A CA 1
ATOM 683 C C . VAL A 1 86 ? 9.454 -5.691 -8.287 1.00 91.81 86 VAL A C 1
ATOM 685 O O . VAL A 1 86 ? 8.701 -6.649 -8.137 1.00 91.81 86 VAL A O 1
ATOM 688 N N . ASP A 1 87 ? 10.487 -5.465 -7.484 1.00 94.25 87 ASP A N 1
ATOM 689 C CA . ASP A 1 87 ? 10.763 -6.263 -6.291 1.00 94.25 87 ASP A CA 1
ATOM 690 C C . ASP A 1 87 ? 10.190 -5.554 -5.063 1.00 94.25 87 ASP A C 1
ATOM 692 O O . ASP A 1 87 ? 10.668 -4.485 -4.666 1.00 94.25 87 ASP A O 1
ATOM 696 N N . PHE A 1 88 ? 9.137 -6.118 -4.475 1.00 96.12 88 PHE A N 1
ATOM 697 C CA . PHE A 1 88 ? 8.460 -5.508 -3.336 1.00 96.12 88 PHE A CA 1
ATOM 698 C C . PHE A 1 88 ? 7.993 -6.530 -2.301 1.00 96.12 88 PHE A C 1
ATOM 700 O O . PHE A 1 88 ? 7.885 -7.724 -2.562 1.00 96.12 88 PHE A O 1
ATOM 707 N N . ALA A 1 89 ? 7.699 -6.027 -1.108 1.00 98.12 89 ALA A N 1
ATOM 708 C CA . ALA A 1 89 ? 7.108 -6.778 -0.016 1.00 98.12 89 ALA A CA 1
ATOM 709 C C . ALA A 1 89 ? 5.932 -6.018 0.600 1.00 98.12 89 ALA A C 1
ATOM 711 O O . ALA A 1 89 ? 5.916 -4.781 0.628 1.00 98.12 89 ALA A O 1
ATOM 712 N N . ILE A 1 90 ? 4.984 -6.779 1.145 1.00 98.62 90 ILE A N 1
ATOM 713 C CA . ILE A 1 90 ? 3.986 -6.284 2.089 1.00 98.62 90 ILE A CA 1
ATOM 714 C C . ILE A 1 90 ? 4.381 -6.745 3.485 1.00 98.62 90 ILE A C 1
ATOM 716 O O . ILE A 1 90 ? 4.647 -7.925 3.715 1.00 98.62 90 ILE A O 1
ATOM 720 N N . GLU A 1 91 ? 4.409 -5.811 4.428 1.00 98.75 91 GLU A N 1
ATOM 721 C CA . GLU A 1 91 ? 4.850 -6.068 5.797 1.00 98.75 91 GLU A CA 1
ATOM 722 C C . GLU A 1 91 ? 3.879 -5.462 6.805 1.00 98.75 91 GLU A C 1
ATOM 724 O O . GLU A 1 91 ? 3.228 -4.453 6.530 1.00 98.75 91 GLU A O 1
ATOM 729 N N . GLY A 1 92 ? 3.801 -6.079 7.982 1.00 98.69 92 GLY A N 1
ATOM 730 C CA . GLY A 1 92 ? 2.961 -5.644 9.090 1.00 98.69 92 GLY A CA 1
ATOM 731 C C . GLY A 1 92 ? 3.768 -5.312 10.338 1.00 98.69 92 GLY A C 1
ATOM 732 O O . GLY A 1 92 ? 4.762 -5.975 10.634 1.00 98.69 92 GLY A O 1
ATOM 733 N N . SER A 1 93 ? 3.331 -4.301 11.085 1.00 98.69 93 SER A N 1
ATOM 734 C CA . SER A 1 93 ? 3.928 -3.912 12.365 1.00 98.69 93 SER A CA 1
ATOM 735 C C . SER A 1 93 ? 2.868 -3.433 13.362 1.00 98.69 93 SER A C 1
ATOM 737 O O . SER A 1 93 ? 1.765 -3.024 12.994 1.00 98.69 93 SER A O 1
ATOM 739 N N . ASN A 1 94 ? 3.191 -3.506 14.652 1.00 98.38 94 ASN A N 1
ATOM 740 C CA . ASN A 1 94 ? 2.383 -2.936 15.734 1.00 98.38 94 ASN A CA 1
ATOM 741 C C . ASN A 1 94 ? 3.085 -1.781 16.468 1.00 98.38 94 ASN A C 1
ATOM 743 O O . ASN A 1 94 ? 2.438 -1.110 17.267 1.00 98.38 94 ASN A O 1
ATOM 747 N N . ASP A 1 95 ? 4.360 -1.528 16.181 1.00 97.56 95 ASP A N 1
ATOM 748 C CA . ASP A 1 95 ? 5.184 -0.495 16.819 1.00 97.56 95 ASP A CA 1
ATOM 749 C C . ASP A 1 95 ? 5.897 0.422 15.809 1.00 97.56 95 ASP A C 1
ATOM 751 O O . ASP A 1 95 ? 6.559 1.375 16.212 1.00 97.56 95 ASP A O 1
ATOM 755 N N . ASN A 1 96 ? 5.734 0.165 14.503 1.00 97.00 96 ASN A N 1
ATOM 756 C CA . ASN A 1 96 ? 6.392 0.864 13.396 1.00 97.00 96 ASN A CA 1
ATOM 757 C C . ASN A 1 96 ? 7.934 0.738 13.403 1.00 97.00 96 ASN A C 1
ATOM 759 O O . ASN A 1 96 ? 8.608 1.420 12.629 1.00 97.00 96 ASN A O 1
ATOM 763 N N . ILE A 1 97 ? 8.492 -0.147 14.236 1.00 96.50 97 ILE A N 1
ATOM 764 C CA . ILE A 1 97 ? 9.931 -0.399 14.392 1.00 96.50 97 ILE A CA 1
ATOM 765 C C . ILE A 1 97 ? 10.251 -1.796 13.865 1.00 96.50 97 ILE A C 1
ATOM 767 O O . ILE A 1 97 ? 11.037 -1.934 12.928 1.00 96.50 97 ILE A O 1
ATOM 771 N N . GLU A 1 98 ? 9.587 -2.811 14.413 1.00 98.06 98 GLU A N 1
ATOM 772 C CA . GLU A 1 98 ? 9.757 -4.207 14.037 1.00 98.06 98 GLU A CA 1
ATOM 773 C C . GLU A 1 98 ? 8.693 -4.603 13.015 1.00 98.06 98 GLU A C 1
ATOM 775 O O . GLU A 1 98 ? 7.493 -4.373 13.201 1.00 98.06 98 GLU A O 1
ATOM 780 N N . TRP A 1 99 ? 9.133 -5.204 11.912 1.00 98.44 99 TRP A N 1
ATOM 781 C CA . TRP A 1 99 ? 8.280 -5.523 10.771 1.00 98.44 99 TRP A CA 1
ATOM 782 C C . TRP A 1 99 ? 8.288 -7.018 10.488 1.00 98.44 99 TRP A C 1
ATOM 784 O O . TRP A 1 99 ? 9.336 -7.642 10.353 1.00 98.44 99 TRP A O 1
ATOM 794 N N . SER A 1 100 ? 7.094 -7.590 10.370 1.00 98.56 100 SER A N 1
ATOM 795 C CA . SER A 1 100 ? 6.885 -8.975 9.959 1.00 98.56 100 SER A CA 1
ATOM 796 C C . SER A 1 100 ? 6.524 -9.036 8.480 1.00 98.56 100 SER A C 1
ATOM 798 O O . SER A 1 100 ? 5.664 -8.285 8.018 1.00 98.56 100 SER A O 1
ATOM 800 N N . MET A 1 101 ? 7.143 -9.960 7.748 1.00 98.38 101 MET A N 1
ATOM 801 C CA . MET A 1 101 ? 6.802 -10.231 6.351 1.00 98.38 101 MET A CA 1
ATOM 802 C C . MET A 1 101 ? 5.382 -10.810 6.248 1.00 98.38 101 MET A C 1
ATOM 804 O O . MET A 1 101 ? 5.076 -11.796 6.917 1.00 98.38 101 MET A O 1
ATOM 808 N N . ILE A 1 102 ? 4.529 -10.213 5.410 1.00 98.50 102 ILE A N 1
ATOM 809 C CA . ILE A 1 102 ? 3.190 -10.733 5.081 1.00 98.50 102 ILE A CA 1
ATOM 810 C C . ILE A 1 102 ? 3.208 -11.407 3.708 1.00 98.50 102 ILE A C 1
ATOM 812 O O . ILE A 1 102 ? 2.662 -12.498 3.546 1.00 98.50 102 ILE A O 1
ATOM 816 N N . ASP A 1 103 ? 3.830 -10.762 2.723 1.00 98.50 103 ASP A N 1
ATOM 817 C CA . ASP A 1 103 ? 3.938 -11.270 1.358 1.00 98.50 103 ASP A CA 1
ATOM 818 C C . ASP A 1 103 ? 5.218 -10.748 0.704 1.00 98.50 103 ASP A C 1
ATOM 820 O O . ASP A 1 103 ? 5.596 -9.595 0.917 1.00 98.50 103 ASP A O 1
ATOM 824 N N . ASP A 1 104 ? 5.860 -11.595 -0.097 1.00 97.56 104 ASP A N 1
ATOM 825 C CA . ASP A 1 104 ? 7.110 -11.287 -0.789 1.00 97.56 104 ASP A CA 1
ATOM 826 C C . ASP A 1 104 ? 6.950 -11.498 -2.298 1.00 97.56 104 ASP A C 1
ATOM 828 O O . ASP A 1 104 ? 6.437 -12.531 -2.740 1.00 97.56 104 ASP A O 1
ATOM 832 N N . LYS A 1 105 ? 7.367 -10.506 -3.090 1.00 96.56 105 LYS A N 1
ATOM 833 C CA . LYS A 1 105 ? 7.156 -10.447 -4.542 1.00 96.56 105 LYS A CA 1
ATOM 834 C C . LYS A 1 105 ? 8.452 -10.082 -5.278 1.00 96.56 105 LYS A C 1
ATOM 836 O O . LYS A 1 105 ? 8.579 -8.965 -5.782 1.00 96.56 105 LYS A O 1
ATOM 841 N N . PRO A 1 106 ? 9.418 -11.014 -5.367 1.00 95.44 106 PRO A N 1
ATOM 842 C CA . PRO A 1 106 ? 10.651 -10.788 -6.112 1.00 95.44 106 PRO A CA 1
ATOM 843 C C . PRO A 1 106 ? 10.396 -10.756 -7.622 1.00 95.44 106 PRO A C 1
ATOM 845 O O . PRO A 1 106 ? 9.729 -11.641 -8.157 1.00 95.44 106 PRO A O 1
ATOM 848 N N . ASN A 1 107 ? 10.979 -9.773 -8.317 1.00 92.69 107 ASN A N 1
ATOM 849 C CA . ASN A 1 107 ? 10.903 -9.625 -9.779 1.00 92.69 107 ASN A CA 1
ATOM 850 C C . ASN A 1 107 ? 9.468 -9.710 -10.339 1.00 92.69 107 ASN A C 1
ATOM 852 O O . ASN A 1 107 ? 9.234 -10.317 -11.385 1.00 92.69 107 ASN A O 1
ATOM 856 N N . ASN A 1 108 ? 8.491 -9.134 -9.637 1.00 92.94 108 ASN A N 1
ATOM 857 C CA . ASN A 1 108 ? 7.088 -9.248 -10.008 1.00 92.94 108 ASN A CA 1
ATOM 858 C C . ASN A 1 108 ? 6.772 -8.436 -11.272 1.00 92.94 108 ASN A C 1
ATOM 860 O O . ASN A 1 108 ? 7.056 -7.241 -11.331 1.00 92.94 108 ASN A O 1
ATOM 864 N N . MET A 1 109 ? 6.104 -9.071 -12.237 1.00 92.69 109 MET A N 1
ATOM 865 C CA . MET A 1 109 ? 5.689 -8.461 -13.511 1.00 92.69 109 MET A CA 1
ATOM 866 C C . MET A 1 109 ? 4.174 -8.547 -13.762 1.00 92.69 109 MET A C 1
ATOM 868 O O . MET A 1 109 ? 3.718 -8.237 -14.856 1.00 92.69 109 MET A O 1
ATOM 872 N N . ASP A 1 110 ? 3.387 -8.957 -12.764 1.00 93.38 110 ASP A N 1
ATOM 873 C CA . ASP A 1 110 ? 1.956 -9.264 -12.917 1.00 93.38 110 ASP A CA 1
ATOM 874 C C . ASP A 1 110 ? 1.111 -8.108 -13.491 1.00 93.38 110 ASP A C 1
ATOM 876 O O . ASP A 1 110 ? 0.161 -8.348 -14.234 1.00 93.38 110 ASP A O 1
ATOM 880 N N . ILE A 1 111 ? 1.441 -6.853 -13.152 1.00 88.69 111 ILE A N 1
ATOM 881 C CA . ILE A 1 111 ? 0.692 -5.671 -13.611 1.00 88.69 111 ILE A CA 1
ATOM 882 C C . ILE A 1 111 ? 0.998 -5.351 -15.081 1.00 88.69 111 ILE A C 1
ATOM 884 O O . ILE A 1 111 ? 0.067 -5.125 -15.853 1.00 88.69 111 ILE A O 1
ATOM 888 N N . GLY A 1 112 ? 2.280 -5.327 -15.460 1.00 83.19 112 GLY A N 1
ATOM 889 C CA . GLY A 1 112 ? 2.782 -5.442 -16.835 1.00 83.19 112 GLY A CA 1
ATOM 890 C C . GLY A 1 112 ? 2.310 -4.432 -17.889 1.00 83.19 112 GLY A C 1
ATOM 891 O O . GLY A 1 112 ? 2.612 -4.651 -19.056 1.00 83.19 112 GLY A O 1
ATOM 892 N N . ALA A 1 113 ? 1.528 -3.405 -17.537 1.00 82.31 113 ALA A N 1
ATOM 893 C CA . ALA A 1 113 ? 1.011 -2.387 -18.457 1.00 82.31 113 ALA A CA 1
ATOM 894 C C . ALA A 1 113 ? 0.371 -1.201 -17.714 1.00 82.31 113 ALA A C 1
ATOM 896 O O . ALA A 1 113 ? 0.159 -1.243 -16.501 1.00 82.31 113 ALA A O 1
ATOM 897 N N . ASP A 1 114 ? 0.036 -0.152 -18.462 1.00 86.56 114 ASP A N 1
ATOM 898 C CA . ASP A 1 114 ? -0.644 1.064 -18.007 1.00 86.56 114 ASP A CA 1
ATOM 899 C C . ASP A 1 114 ? -2.117 0.808 -17.653 1.00 86.56 114 ASP A C 1
ATOM 901 O O . ASP A 1 114 ? -2.802 0.011 -18.306 1.00 86.56 114 ASP A O 1
ATOM 905 N N . ASP A 1 115 ? -2.604 1.508 -16.623 1.00 87.31 115 ASP A N 1
ATOM 906 C CA . ASP A 1 115 ? -3.993 1.459 -16.145 1.00 87.31 115 ASP A CA 1
ATOM 907 C C . ASP A 1 115 ? -4.522 0.040 -15.861 1.00 87.31 115 ASP A C 1
ATOM 909 O O . ASP A 1 115 ? -5.722 -0.239 -15.944 1.00 87.31 115 ASP A O 1
ATOM 913 N N . LYS A 1 116 ? -3.629 -0.883 -15.498 1.00 90.00 116 LYS A N 1
ATOM 914 C CA . LYS A 1 116 ? -3.966 -2.245 -15.094 1.00 90.00 116 LYS A CA 1
ATOM 915 C C . LYS A 1 116 ? -4.180 -2.317 -13.600 1.00 90.00 116 LYS A C 1
ATOM 917 O O . LYS A 1 116 ? -3.394 -1.809 -12.811 1.00 90.00 116 LYS A O 1
ATOM 922 N N . VAL A 1 117 ? -5.252 -2.998 -13.226 1.00 91.62 117 VAL A N 1
ATOM 923 C CA . VAL A 1 117 ? -5.573 -3.324 -11.842 1.00 91.62 117 VAL A CA 1
ATOM 924 C C . VAL A 1 117 ? -5.185 -4.772 -11.617 1.00 91.62 117 VAL A C 1
ATOM 926 O O . VAL A 1 117 ? -5.590 -5.640 -12.391 1.00 91.62 117 VAL A O 1
ATOM 929 N N . TYR A 1 118 ? -4.430 -5.034 -10.558 1.00 94.31 118 TYR A N 1
ATOM 930 C CA . TYR A 1 118 ? -4.102 -6.396 -10.170 1.00 94.31 118 TYR A CA 1
ATOM 931 C C . TYR A 1 118 ? -4.304 -6.601 -8.677 1.00 94.31 118 TYR A C 1
ATOM 933 O O . TYR A 1 118 ? -3.972 -5.731 -7.871 1.00 94.31 118 TYR A O 1
ATOM 941 N N . THR A 1 119 ? 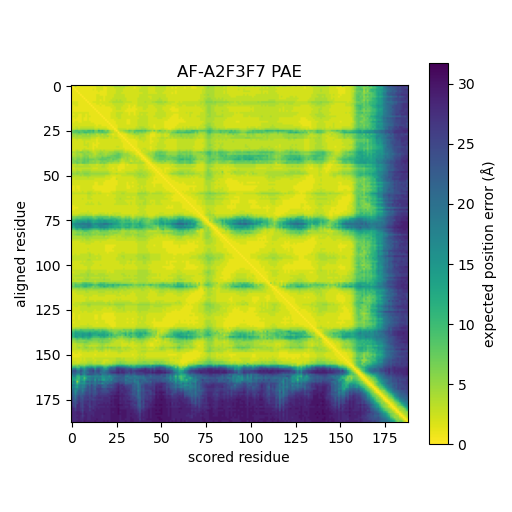-4.849 -7.764 -8.325 1.00 96.62 119 THR A N 1
ATOM 942 C CA . THR A 1 119 ? -5.112 -8.172 -6.947 1.00 96.62 119 THR A CA 1
ATOM 943 C C . THR A 1 119 ? -4.284 -9.402 -6.613 1.00 96.62 119 THR A C 1
ATOM 945 O O . THR A 1 119 ? -4.535 -10.487 -7.138 1.00 96.62 119 THR A O 1
ATOM 948 N N . TRP A 1 120 ? -3.348 -9.262 -5.681 1.00 97.12 120 TRP A N 1
ATOM 949 C CA . TRP A 1 120 ? -2.624 -10.398 -5.123 1.00 97.12 120 TRP A CA 1
ATOM 950 C C . TRP A 1 120 ? -3.344 -10.916 -3.890 1.00 97.12 120 TRP A C 1
ATOM 952 O O . TRP A 1 120 ? -3.709 -10.147 -3.001 1.00 97.12 120 TRP A O 1
ATOM 962 N N . LYS A 1 121 ? -3.511 -12.236 -3.819 1.00 97.69 121 LYS A N 1
ATOM 963 C CA . LYS A 1 121 ? -3.884 -12.926 -2.583 1.00 97.69 121 LYS A CA 1
ATOM 964 C C . LYS A 1 121 ? -2.621 -13.254 -1.796 1.00 97.69 121 LYS A C 1
ATOM 966 O O . LYS A 1 121 ? -1.619 -13.657 -2.385 1.00 97.69 121 LYS A O 1
ATOM 971 N N . CYS A 1 122 ? -2.695 -13.130 -0.480 1.00 96.12 122 CYS A N 1
ATOM 972 C CA . CYS A 1 122 ? -1.645 -13.545 0.440 1.00 96.12 122 CYS A CA 1
ATOM 973 C C . CYS A 1 122 ? -2.231 -14.444 1.532 1.00 96.12 122 CYS A C 1
ATOM 975 O O . CYS A 1 122 ? -3.448 -14.589 1.668 1.00 96.12 122 CYS A O 1
ATOM 977 N N . ASN A 1 123 ? -1.359 -15.066 2.324 1.00 95.38 123 ASN A N 1
ATOM 978 C CA . ASN A 1 123 ? -1.817 -15.750 3.526 1.00 95.38 123 ASN A CA 1
ATOM 979 C C . ASN A 1 123 ? -2.418 -14.730 4.491 1.00 95.38 123 ASN A C 1
ATOM 981 O O . ASN A 1 123 ? -1.926 -13.605 4.602 1.00 95.38 123 ASN A O 1
ATOM 985 N N . LYS A 1 124 ? -3.465 -15.147 5.204 1.00 96.00 124 LYS A N 1
ATOM 986 C CA . LYS A 1 124 ? -4.088 -14.321 6.234 1.00 96.00 124 LYS A CA 1
ATOM 987 C C . LYS A 1 124 ? -3.042 -13.914 7.272 1.00 96.00 124 LYS A C 1
ATOM 989 O O . LYS A 1 124 ? -2.493 -14.769 7.966 1.00 96.00 124 LYS A O 1
ATOM 994 N N . SER A 1 125 ? -2.777 -12.617 7.382 1.00 97.75 125 SER A N 1
ATOM 995 C CA . SER A 1 125 ? -1.787 -12.094 8.320 1.00 97.75 125 SER A CA 1
ATOM 996 C C . SER A 1 125 ? -2.326 -12.069 9.756 1.00 97.75 125 SER A C 1
ATOM 998 O O . SER A 1 125 ? -3.544 -11.994 9.964 1.00 97.75 125 SER A O 1
ATOM 1000 N N . PRO A 1 126 ? -1.446 -12.019 10.771 1.00 97.44 126 PRO A N 1
ATOM 1001 C CA . PRO A 1 126 ? -1.799 -11.505 12.092 1.00 97.44 126 PRO A CA 1
ATOM 1002 C C . PRO A 1 126 ? -2.384 -10.084 12.035 1.00 97.44 126 PRO A C 1
ATOM 1004 O O . PRO A 1 126 ? -2.345 -9.414 11.001 1.00 97.44 126 PRO A O 1
ATOM 1007 N N . LEU A 1 127 ? -2.920 -9.622 13.166 1.00 97.12 127 LEU A N 1
ATOM 1008 C CA . LEU A 1 127 ? -3.441 -8.264 13.315 1.00 97.12 127 LEU A CA 1
ATOM 1009 C C . LEU A 1 127 ? -2.301 -7.250 13.491 1.00 97.12 127 LEU A C 1
ATOM 1011 O O . LEU A 1 127 ? -1.552 -7.313 14.472 1.00 97.12 127 LEU A O 1
ATOM 1015 N N . TYR A 1 128 ? -2.236 -6.277 12.584 1.00 98.00 128 TYR A N 1
ATOM 1016 C CA . TYR A 1 128 ? -1.249 -5.199 12.592 1.00 98.00 128 TYR A CA 1
ATOM 1017 C C . TYR A 1 128 ? -1.898 -3.820 12.521 1.00 98.00 128 TYR A C 1
ATOM 1019 O O . TYR A 1 128 ? -2.825 -3.602 11.743 1.00 98.00 128 TYR A O 1
ATOM 1027 N N . ARG A 1 129 ? -1.394 -2.876 13.319 1.00 97.88 129 ARG A N 1
ATOM 1028 C CA . ARG A 1 129 ? -1.759 -1.453 13.225 1.00 97.88 129 ARG A CA 1
ATOM 1029 C C . ARG A 1 129 ? -1.167 -0.790 11.981 1.00 97.88 129 ARG A C 1
ATOM 1031 O O . ARG A 1 129 ? -1.799 0.083 11.397 1.00 97.88 129 ARG A O 1
ATOM 1038 N N . TYR A 1 130 ? 0.034 -1.200 11.592 1.00 98.62 130 TYR A N 1
ATOM 1039 C CA . TYR A 1 130 ? 0.752 -0.664 10.446 1.00 98.62 130 TYR A CA 1
ATOM 1040 C C . TYR A 1 130 ? 0.856 -1.729 9.367 1.00 98.62 130 TYR A C 1
ATOM 1042 O O . TYR A 1 130 ? 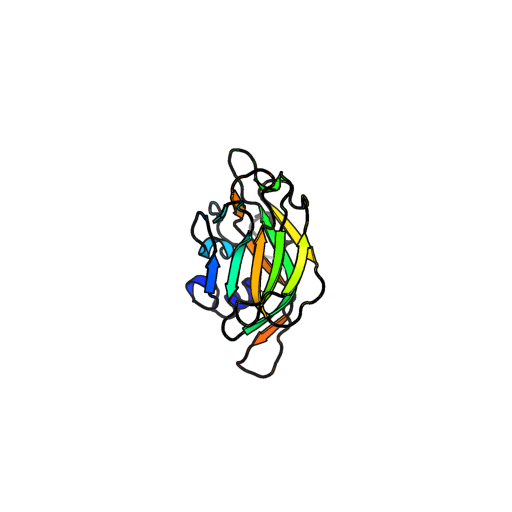1.267 -2.853 9.652 1.00 98.62 130 TYR A O 1
ATOM 1050 N N . ILE A 1 131 ? 0.536 -1.366 8.131 1.00 98.62 131 ILE A N 1
ATOM 1051 C CA . ILE A 1 131 ? 0.837 -2.175 6.947 1.00 98.62 131 ILE A CA 1
ATOM 1052 C C . ILE A 1 131 ? 1.667 -1.307 6.012 1.00 98.62 131 ILE A C 1
ATOM 1054 O O . ILE A 1 131 ? 1.306 -0.153 5.788 1.00 98.62 131 ILE A O 1
ATOM 1058 N N . ARG A 1 132 ? 2.755 -1.828 5.444 1.00 98.31 132 ARG A N 1
ATOM 1059 C CA . ARG A 1 132 ? 3.543 -1.092 4.448 1.00 98.31 132 ARG A CA 1
ATOM 1060 C C . ARG A 1 132 ? 3.778 -1.892 3.182 1.00 98.31 132 ARG A C 1
ATOM 1062 O O . ARG A 1 132 ? 3.949 -3.106 3.232 1.00 98.31 132 ARG A O 1
ATOM 1069 N N . PHE A 1 133 ? 3.83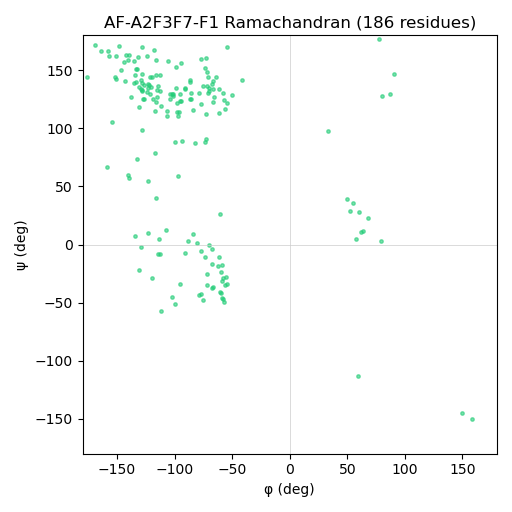5 -1.169 2.071 1.00 97.88 133 PHE A N 1
ATOM 1070 C CA . PHE A 1 133 ? 4.438 -1.616 0.823 1.00 97.88 133 PHE A CA 1
ATOM 1071 C C . PHE A 1 133 ? 5.881 -1.116 0.804 1.00 97.88 133 PHE A C 1
ATOM 1073 O O . PHE A 1 133 ? 6.110 0.089 0.941 1.00 97.88 133 PHE A O 1
ATOM 1080 N N . ARG A 1 134 ? 6.847 -2.022 0.646 1.00 97.69 134 ARG A N 1
ATOM 1081 C CA . ARG A 1 134 ? 8.276 -1.695 0.621 1.00 97.69 134 ARG A CA 1
ATOM 1082 C C . ARG A 1 134 ? 8.927 -2.250 -0.636 1.00 97.69 134 ARG A C 1
ATOM 1084 O O . ARG A 1 134 ? 8.883 -3.451 -0.875 1.00 97.69 134 ARG A O 1
ATOM 1091 N N . LEU A 1 135 ? 9.591 -1.381 -1.387 1.00 95.44 135 LEU A N 1
ATOM 1092 C CA . LEU A 1 135 ? 10.483 -1.772 -2.471 1.00 95.44 135 LEU A CA 1
ATOM 1093 C C . LEU A 1 135 ? 11.729 -2.426 -1.886 1.00 95.44 135 LEU A C 1
ATOM 1095 O O . LEU A 1 135 ? 12.332 -1.906 -0.947 1.00 95.44 135 LEU A O 1
ATOM 1099 N N . ARG A 1 136 ? 12.122 -3.576 -2.417 1.00 93.75 136 ARG A N 1
ATOM 1100 C CA . ARG A 1 136 ? 13.234 -4.368 -1.879 1.00 93.75 136 ARG A CA 1
ATOM 1101 C C . ARG A 1 136 ? 14.548 -4.094 -2.591 1.00 93.75 136 ARG A C 1
ATOM 1103 O O . ARG A 1 136 ? 15.591 -4.095 -1.942 1.00 93.75 136 ARG A O 1
ATOM 1110 N N . SER A 1 137 ? 14.500 -3.820 -3.887 1.00 88.50 137 SER A N 1
ATOM 1111 C CA . SER A 1 137 ? 15.669 -3.516 -4.706 1.00 88.50 137 SER A CA 1
ATOM 1112 C C . SER A 1 137 ? 15.311 -2.536 -5.825 1.00 88.50 137 SER A C 1
ATOM 1114 O O . SER A 1 137 ? 14.146 -2.186 -6.008 1.00 88.50 137 SER A O 1
ATOM 1116 N N . ILE A 1 138 ? 16.336 -2.042 -6.518 1.00 85.50 138 ILE A N 1
ATOM 1117 C CA . ILE A 1 138 ? 16.194 -1.203 -7.710 1.00 85.50 138 ILE A CA 1
ATOM 1118 C C . ILE A 1 138 ? 16.369 -2.125 -8.912 1.00 85.50 138 ILE A C 1
ATOM 1120 O O . ILE A 1 138 ? 17.416 -2.767 -9.024 1.00 85.50 138 ILE A O 1
ATOM 1124 N N . SER A 1 139 ? 15.369 -2.198 -9.789 1.00 78.56 139 SER A N 1
ATOM 1125 C CA . SER A 1 139 ? 15.448 -3.000 -11.012 1.00 78.56 139 SER A CA 1
ATOM 1126 C C . SER A 1 139 ? 15.771 -2.138 -12.229 1.00 78.56 139 SER A C 1
ATOM 1128 O O . SER A 1 139 ? 16.723 -2.420 -12.956 1.00 78.56 139 SER A O 1
ATOM 1130 N N . TYR A 1 140 ? 15.013 -1.060 -12.430 1.00 79.31 140 TYR A N 1
ATOM 1131 C CA . TYR A 1 140 ? 15.116 -0.212 -13.620 1.00 79.31 140 TYR A CA 1
ATOM 1132 C C . TYR A 1 140 ? 15.483 1.236 -13.270 1.00 79.31 140 TYR A C 1
ATOM 1134 O O . TYR A 1 140 ? 16.157 1.910 -14.048 1.00 79.31 140 TYR A O 1
ATOM 1142 N N . GLY A 1 141 ? 15.104 1.701 -12.076 1.00 78.44 141 GLY A N 1
ATOM 1143 C CA . GLY A 1 141 ? 15.181 3.097 -11.666 1.00 78.44 141 GLY A CA 1
ATOM 1144 C C . GLY A 1 141 ? 14.009 3.898 -12.236 1.00 78.44 141 GLY A C 1
ATOM 1145 O O . GLY A 1 141 ? 13.732 3.876 -13.433 1.00 78.44 141 GLY A O 1
ATOM 1146 N N . GLY A 1 142 ? 13.281 4.622 -11.385 1.00 84.50 142 GLY A N 1
ATOM 1147 C CA . GLY A 1 142 ? 12.120 5.393 -11.831 1.00 84.50 142 GLY A CA 1
ATOM 1148 C C . GLY A 1 142 ? 11.138 5.722 -10.717 1.00 84.50 142 GLY A C 1
ATOM 1149 O O . GLY A 1 142 ? 11.526 5.879 -9.560 1.00 84.50 142 GLY A O 1
ATOM 1150 N N . TYR A 1 143 ? 9.861 5.841 -11.083 1.00 86.56 143 TYR A N 1
ATOM 1151 C CA . TYR A 1 143 ? 8.760 6.065 -10.152 1.00 86.56 143 TYR A CA 1
ATOM 1152 C C . TYR A 1 143 ? 7.662 5.033 -10.379 1.00 86.56 143 TYR A C 1
ATOM 1154 O O . TYR A 1 143 ? 7.110 4.916 -11.472 1.00 86.56 143 TYR A O 1
ATOM 1162 N N . LEU A 1 144 ? 7.299 4.342 -9.309 1.00 88.31 144 LEU A N 1
ATOM 1163 C CA . LEU A 1 144 ? 6.127 3.497 -9.242 1.00 88.31 144 LEU A CA 1
ATOM 1164 C C . LEU A 1 144 ? 4.879 4.379 -9.193 1.00 88.31 144 LEU A C 1
ATOM 1166 O O . LEU A 1 144 ? 4.453 4.805 -8.118 1.00 88.31 144 LEU A O 1
ATOM 1170 N N . PHE A 1 145 ? 4.320 4.691 -10.359 1.00 89.56 145 PHE A N 1
ATOM 1171 C CA . PHE A 1 145 ? 3.095 5.474 -10.453 1.00 89.56 145 PHE A CA 1
ATOM 1172 C C . PHE A 1 145 ? 1.873 4.606 -10.173 1.00 89.56 145 PHE A C 1
ATOM 1174 O O . PHE A 1 145 ? 1.702 3.536 -10.757 1.00 89.56 145 PHE A O 1
ATOM 1181 N N . THR A 1 146 ? 1.010 5.083 -9.289 1.00 89.62 146 THR A N 1
ATOM 1182 C CA . THR A 1 146 ? -0.265 4.462 -8.953 1.00 89.62 146 THR A CA 1
ATOM 1183 C C . THR A 1 146 ? -1.256 5.525 -8.489 1.00 89.62 146 THR A C 1
ATOM 1185 O O . THR A 1 146 ? -0.899 6.520 -7.858 1.00 89.62 146 THR A O 1
ATOM 1188 N N . ASP A 1 147 ? -2.518 5.336 -8.832 1.00 85.88 147 ASP A N 1
ATOM 1189 C CA . ASP A 1 147 ? -3.640 6.152 -8.375 1.00 85.88 147 ASP A CA 1
ATOM 1190 C C . ASP A 1 147 ? -4.583 5.357 -7.454 1.00 85.88 147 ASP A C 1
ATOM 1192 O O . ASP A 1 147 ? -5.464 5.945 -6.836 1.00 85.88 147 ASP A O 1
ATOM 1196 N N . HIS A 1 148 ? -4.389 4.038 -7.310 1.00 88.94 148 HIS A N 1
ATOM 1197 C CA . HIS A 1 148 ? -5.219 3.189 -6.455 1.00 88.94 148 HIS A CA 1
ATOM 1198 C C . HIS A 1 148 ? -4.378 2.191 -5.670 1.00 88.94 148 HIS A C 1
ATOM 1200 O O . HIS A 1 148 ? -3.654 1.370 -6.238 1.00 88.94 148 HIS A O 1
ATOM 1206 N N . PHE A 1 149 ? -4.593 2.199 -4.359 1.00 91.75 149 PHE A N 1
ATOM 1207 C CA . PHE A 1 149 ? -4.126 1.171 -3.442 1.00 91.75 149 PHE A CA 1
ATOM 1208 C C . PHE A 1 149 ? -5.315 0.690 -2.609 1.00 91.75 149 PHE A C 1
ATOM 1210 O O . PHE A 1 149 ? -6.064 1.516 -2.084 1.00 91.75 149 PHE A O 1
ATOM 1217 N N . GLU A 1 150 ? -5.516 -0.620 -2.478 1.00 95.25 150 GLU A N 1
ATOM 1218 C CA . GLU A 1 150 ? -6.588 -1.184 -1.650 1.00 95.25 150 GLU A CA 1
ATOM 1219 C C . GLU A 1 150 ? -6.138 -2.460 -0.933 1.00 95.25 150 GLU A C 1
ATOM 1221 O O . GLU A 1 150 ? -5.447 -3.301 -1.499 1.00 95.25 150 GLU A O 1
ATOM 1226 N N . PHE A 1 151 ? -6.554 -2.613 0.321 1.00 96.12 151 PHE A N 1
ATOM 1227 C CA . PHE A 1 151 ? -6.275 -3.782 1.153 1.00 96.12 151 PHE A CA 1
ATOM 1228 C C . PHE A 1 151 ? -7.559 -4.562 1.431 1.00 96.12 151 PHE A C 1
ATOM 1230 O O . PHE A 1 151 ? -8.623 -3.975 1.621 1.00 96.12 151 PHE A O 1
ATOM 1237 N N . PHE A 1 152 ? -7.475 -5.882 1.534 1.00 96.38 152 PHE A N 1
ATOM 1238 C CA . PHE A 1 152 ? -8.625 -6.756 1.769 1.00 96.38 152 PHE A CA 1
ATOM 1239 C C . PHE A 1 152 ? -8.336 -7.689 2.940 1.00 96.38 152 PHE A C 1
ATOM 1241 O O . PHE A 1 152 ? -7.209 -8.159 3.097 1.00 96.38 152 PHE A O 1
ATOM 1248 N N . GLY A 1 153 ? -9.351 -7.947 3.764 1.00 94.69 153 GLY A N 1
ATOM 1249 C CA . GLY A 1 153 ? -9.229 -8.791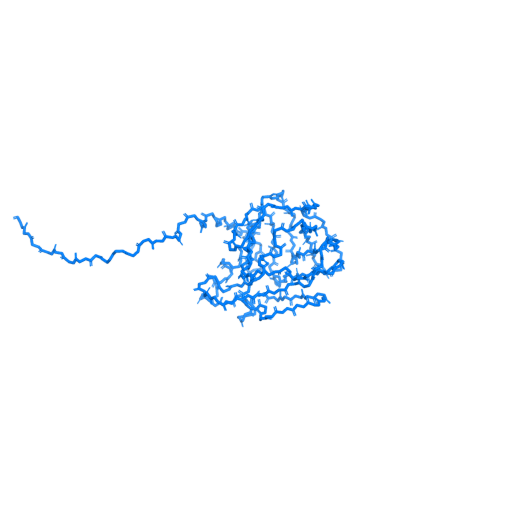 4.948 1.00 94.69 153 GLY A CA 1
ATOM 1250 C C . GLY A 1 153 ? -10.183 -8.367 6.063 1.00 94.69 153 GLY A C 1
ATOM 1251 O O . GLY A 1 153 ? -11.298 -7.910 5.814 1.00 94.69 153 GLY A O 1
ATOM 1252 N N . SER A 1 154 ? -9.748 -8.503 7.312 1.00 92.94 154 SER A N 1
ATOM 1253 C CA . SER A 1 154 ? -10.560 -8.158 8.490 1.00 92.94 154 SER A CA 1
ATOM 1254 C C . SER A 1 154 ? -9.962 -7.008 9.291 1.00 92.94 154 SER A C 1
ATOM 1256 O O . SER A 1 154 ? -8.741 -6.880 9.383 1.00 92.94 154 SER A O 1
ATOM 1258 N N . ILE A 1 155 ? -10.833 -6.185 9.877 1.00 90.94 155 ILE A N 1
ATOM 1259 C CA . ILE A 1 155 ? -10.465 -5.062 10.738 1.00 90.94 155 ILE A CA 1
ATOM 1260 C C . ILE A 1 155 ? -10.969 -5.319 12.156 1.00 90.94 155 ILE A C 1
ATOM 1262 O O . ILE A 1 155 ? -12.143 -5.614 12.388 1.00 90.94 155 ILE A O 1
ATOM 1266 N N . ASN A 1 156 ? -10.058 -5.215 13.114 1.00 89.75 156 ASN A N 1
ATOM 1267 C CA . ASN A 1 156 ? -10.372 -5.169 14.529 1.00 89.75 156 ASN A CA 1
ATOM 1268 C C . ASN A 1 156 ? -10.414 -3.695 14.948 1.00 89.75 156 ASN A C 1
ATOM 1270 O O . ASN A 1 156 ? -9.404 -2.993 14.858 1.00 89.75 156 ASN A O 1
ATOM 1274 N N . THR A 1 157 ? -11.602 -3.226 15.331 1.00 80.12 157 THR A N 1
ATOM 1275 C CA . THR A 1 157 ? -11.832 -1.851 15.781 1.00 80.12 157 THR A CA 1
ATOM 1276 C C . THR A 1 157 ? -11.904 -1.826 17.301 1.00 80.12 157 THR A C 1
ATOM 1278 O O . THR A 1 157 ? -12.738 -2.528 17.864 1.00 80.12 157 THR A O 1
ATOM 1281 N N . MET A 1 158 ? -11.129 -0.972 17.967 1.00 62.81 158 MET A N 1
ATOM 1282 C CA . MET A 1 158 ? -11.109 -0.892 19.439 1.00 62.81 158 MET A CA 1
ATOM 1283 C C . MET A 1 158 ? -12.392 -0.309 20.071 1.00 62.81 158 MET A C 1
ATOM 1285 O O . MET A 1 158 ? -12.493 -0.235 21.289 1.00 62.81 158 MET A O 1
ATOM 1289 N N . ASN A 1 159 ? -13.398 0.079 19.275 1.00 52.34 159 ASN A N 1
ATOM 1290 C CA . ASN A 1 159 ? -14.635 0.690 19.782 1.00 52.34 159 ASN A CA 1
ATOM 1291 C C . ASN A 1 159 ? -15.756 -0.291 20.153 1.00 52.34 159 ASN A C 1
ATOM 1293 O O . ASN A 1 159 ? -16.829 0.174 20.505 1.00 52.34 159 ASN A O 1
ATOM 1297 N N . ASN A 1 160 ? -15.543 -1.603 20.059 1.00 45.50 160 ASN A N 1
ATOM 1298 C CA . ASN A 1 160 ? -16.365 -2.689 20.615 1.00 45.50 160 ASN A CA 1
ATOM 1299 C C . ASN A 1 160 ? -15.606 -3.985 20.300 1.00 45.50 160 ASN A C 1
ATOM 1301 O O . ASN A 1 160 ? -15.069 -4.071 19.200 1.00 45.50 160 ASN A O 1
ATOM 1305 N N . ASP A 1 161 ? -15.609 -4.993 21.173 1.00 46.75 161 ASP A N 1
ATOM 1306 C CA . ASP A 1 161 ? -14.908 -6.291 21.031 1.00 46.75 161 ASP A CA 1
ATOM 1307 C C . ASP A 1 161 ? -15.326 -7.169 19.813 1.00 46.75 161 ASP A C 1
ATOM 1309 O O . ASP A 1 161 ? -15.199 -8.392 19.823 1.00 46.75 161 ASP A O 1
ATOM 1313 N N . ASN A 1 162 ? -15.819 -6.573 18.726 1.00 51.97 162 ASN A N 1
ATOM 1314 C CA . ASN A 1 162 ? -16.284 -7.226 17.513 1.00 51.97 162 ASN A CA 1
ATOM 1315 C C . ASN A 1 162 ? -15.282 -7.024 16.366 1.00 51.97 162 ASN A C 1
ATOM 1317 O O . ASN A 1 162 ? -15.103 -5.918 15.851 1.00 51.97 162 ASN A O 1
ATOM 1321 N N . ILE A 1 163 ? -14.676 -8.120 15.904 1.00 55.72 163 ILE A N 1
ATOM 1322 C CA . ILE A 1 163 ? -13.965 -8.157 14.621 1.00 55.72 163 ILE A CA 1
ATOM 1323 C C . ILE A 1 163 ? -15.000 -7.982 13.507 1.00 55.72 163 ILE A C 1
ATOM 1325 O O . ILE A 1 163 ? -15.935 -8.776 13.392 1.00 55.72 163 ILE A O 1
ATOM 1329 N N . LYS A 1 164 ? -14.832 -6.961 12.662 1.00 62.97 164 LYS A N 1
ATOM 1330 C CA . LYS A 1 164 ? -15.646 -6.789 11.457 1.00 62.97 164 LYS A CA 1
ATOM 1331 C C . LYS A 1 164 ? -14.907 -7.394 10.264 1.00 62.97 164 LYS A C 1
ATOM 1333 O O . LYS A 1 164 ? -13.768 -7.033 9.958 1.00 62.97 164 LYS A O 1
ATOM 1338 N N . TYR A 1 165 ? -15.566 -8.323 9.581 1.00 50.06 165 TYR A N 1
ATOM 1339 C CA . TYR A 1 165 ? -15.086 -8.894 8.326 1.00 50.06 165 TYR A CA 1
ATOM 1340 C C . TYR A 1 165 ? -15.545 -8.000 7.172 1.00 50.06 165 TYR A C 1
ATOM 1342 O O . TYR A 1 165 ? -16.738 -7.732 7.044 1.00 50.06 165 TYR A O 1
ATOM 1350 N N . HIS A 1 166 ? -14.618 -7.541 6.331 1.00 54.25 166 HIS A N 1
ATOM 1351 C CA . HIS A 1 166 ? -14.956 -6.815 5.110 1.00 54.25 166 HIS A CA 1
ATOM 1352 C C . HIS A 1 166 ? -14.241 -7.455 3.920 1.00 54.25 166 HIS A C 1
ATOM 1354 O O . HIS A 1 166 ? -13.073 -7.186 3.645 1.00 54.25 166 HIS A O 1
ATOM 1360 N N . ILE A 1 167 ? -14.969 -8.301 3.195 1.00 48.81 167 ILE A N 1
ATOM 1361 C CA . ILE A 1 167 ? -14.518 -8.875 1.928 1.00 48.81 167 ILE A CA 1
ATOM 1362 C C . ILE A 1 167 ? -15.168 -8.055 0.813 1.00 48.81 167 ILE A C 1
ATOM 1364 O O . ILE A 1 167 ? -16.261 -8.380 0.356 1.00 48.81 167 ILE A O 1
ATOM 1368 N N . SER A 1 168 ? -14.531 -6.968 0.376 1.00 41.56 168 SER A N 1
ATOM 1369 C CA . SER A 1 168 ? -14.964 -6.285 -0.845 1.00 41.56 168 SER A CA 1
ATOM 1370 C C . SER A 1 168 ? -14.391 -6.999 -2.066 1.00 41.56 168 SER A C 1
ATOM 1372 O O . SER A 1 168 ? -13.337 -6.653 -2.582 1.00 41.56 168 SER A O 1
ATOM 1374 N N . CYS A 1 169 ? -15.097 -8.008 -2.568 1.00 40.62 169 CYS A N 1
ATOM 1375 C CA . CYS A 1 169 ? -14.922 -8.439 -3.951 1.00 40.62 169 CYS A CA 1
ATOM 1376 C C . CYS A 1 169 ? -15.976 -7.708 -4.790 1.00 40.62 169 CYS A C 1
ATOM 1378 O O . CYS A 1 169 ? -17.099 -8.178 -4.904 1.00 40.62 169 CYS A O 1
ATOM 1380 N N . ASN A 1 170 ? -15.644 -6.512 -5.286 1.00 40.62 170 ASN A N 1
ATOM 1381 C CA . ASN A 1 170 ? -16.407 -5.808 -6.324 1.00 40.62 170 ASN A CA 1
ATOM 1382 C C . ASN A 1 170 ? -15.515 -4.769 -7.026 1.00 40.62 170 ASN A C 1
ATOM 1384 O O . ASN A 1 170 ? -15.729 -3.568 -6.940 1.00 40.62 170 ASN A O 1
ATOM 1388 N N . PHE A 1 171 ? -14.503 -5.250 -7.747 1.00 38.19 171 PHE A N 1
ATOM 1389 C CA . PHE A 1 171 ? -13.860 -4.497 -8.830 1.00 38.19 171 PHE A CA 1
ATOM 1390 C C . PHE A 1 171 ? -13.939 -5.324 -10.121 1.00 38.19 171 PHE A C 1
ATOM 1392 O O . PHE A 1 171 ? -12.934 -5.643 -10.742 1.00 38.19 171 PHE A O 1
ATOM 1399 N N . MET A 1 172 ? -15.153 -5.732 -10.514 1.00 32.88 172 MET A N 1
ATOM 1400 C CA . MET A 1 172 ? -15.381 -6.300 -11.853 1.00 32.88 172 MET A CA 1
ATOM 1401 C C . MET A 1 172 ? -16.620 -5.759 -12.581 1.00 32.88 172 MET A C 1
ATOM 1403 O O . MET A 1 172 ? -16.923 -6.222 -13.673 1.00 32.88 172 MET A O 1
ATOM 1407 N N . TYR A 1 173 ? -17.303 -4.741 -12.042 1.00 35.22 173 TYR A N 1
ATOM 1408 C CA . TYR A 1 173 ? -18.471 -4.133 -12.694 1.00 35.22 173 TYR A CA 1
ATOM 1409 C C . TYR A 1 173 ? -18.500 -2.609 -12.547 1.00 35.22 173 TYR A C 1
ATOM 1411 O O . TYR A 1 173 ? -19.443 -2.053 -12.009 1.00 35.22 173 TYR A O 1
ATOM 1419 N N . TYR A 1 174 ? -17.476 -1.912 -13.038 1.00 31.55 174 TYR A N 1
ATOM 1420 C CA . TYR A 1 174 ? -17.609 -0.489 -13.385 1.00 31.55 174 TYR A CA 1
ATOM 1421 C C . TYR A 1 174 ? -16.859 -0.184 -14.687 1.00 31.55 174 TYR A C 1
ATOM 1423 O O . TYR A 1 174 ? -15.987 0.670 -14.763 1.00 31.55 174 TYR A O 1
ATOM 1431 N N . ILE A 1 175 ? -17.240 -0.898 -15.747 1.00 32.50 175 ILE A N 1
ATOM 1432 C CA . ILE A 1 175 ? -17.300 -0.319 -17.093 1.00 32.50 175 ILE A CA 1
ATOM 1433 C C . ILE A 1 175 ? -18.777 -0.411 -17.487 1.00 32.50 175 ILE A C 1
ATOM 1435 O O . ILE A 1 175 ? -19.215 -1.359 -18.131 1.00 32.50 175 ILE A O 1
ATOM 1439 N N . ILE A 1 176 ? -19.583 0.518 -16.965 1.00 32.81 176 ILE A N 1
ATOM 1440 C CA . ILE A 1 176 ? -21.008 0.626 -17.287 1.00 32.81 176 ILE A CA 1
ATOM 1441 C C . ILE A 1 176 ? -21.127 1.424 -18.586 1.00 32.81 176 ILE A C 1
ATOM 1443 O O . ILE A 1 176 ? -20.790 2.608 -18.627 1.00 32.81 176 ILE A O 1
ATOM 1447 N N . PHE A 1 177 ? -21.634 0.773 -19.636 1.00 33.31 177 PHE A N 1
ATOM 1448 C CA . PHE A 1 177 ? -22.258 1.453 -20.766 1.00 33.31 177 PHE A CA 1
ATOM 1449 C C . PHE A 1 177 ? -23.366 2.374 -20.245 1.00 33.31 177 PHE A C 1
ATOM 1451 O O . PHE A 1 177 ? -24.312 1.929 -19.597 1.00 33.31 177 PHE A O 1
ATOM 1458 N N . HIS A 1 178 ? -23.251 3.662 -20.550 1.00 31.80 178 HIS A N 1
ATOM 1459 C CA . HIS A 1 178 ? -24.345 4.616 -20.440 1.00 31.80 178 HIS A CA 1
ATOM 1460 C C . HIS A 1 178 ? -25.348 4.338 -21.567 1.00 31.80 178 HIS A C 1
ATOM 1462 O O . HIS A 1 178 ? -25.044 4.590 -22.731 1.00 31.80 178 HIS A O 1
ATOM 1468 N N . ILE A 1 179 ? -26.548 3.863 -21.234 1.00 32.78 179 ILE A N 1
ATOM 1469 C CA . ILE A 1 179 ? -27.744 4.122 -22.042 1.00 32.78 179 ILE A CA 1
ATOM 1470 C C . ILE A 1 179 ? -28.829 4.599 -21.068 1.00 32.78 179 ILE A C 1
ATOM 1472 O O . ILE A 1 179 ? -29.157 3.865 -20.133 1.00 32.78 179 ILE A O 1
ATOM 1476 N N . PRO A 1 180 ? -29.347 5.829 -21.219 1.00 33.88 180 PRO A N 1
ATOM 1477 C CA . PRO A 1 180 ? -30.384 6.352 -20.343 1.00 33.88 180 PRO A CA 1
ATOM 1478 C C . PRO A 1 180 ? -31.718 5.650 -20.618 1.00 33.88 180 PRO A C 1
ATOM 1480 O O . PRO A 1 180 ? -32.105 5.458 -21.772 1.00 33.88 180 PRO A O 1
ATOM 1483 N N . LEU A 1 181 ? -32.426 5.290 -19.544 1.00 31.88 181 LEU A N 1
ATOM 1484 C CA . LEU A 1 181 ? -33.838 4.923 -19.601 1.00 31.88 181 LEU A CA 1
ATOM 1485 C C . LEU A 1 181 ? -34.632 6.130 -20.115 1.00 31.88 181 LEU A C 1
ATOM 1487 O O . LEU A 1 181 ? -34.714 7.152 -19.437 1.00 31.88 181 LEU A O 1
ATOM 1491 N N . ILE A 1 182 ? -35.195 5.999 -21.314 1.00 37.09 182 ILE A N 1
ATOM 1492 C CA . ILE A 1 182 ? -36.314 6.822 -21.766 1.00 37.09 182 ILE A CA 1
ATOM 1493 C C . ILE A 1 182 ? -37.597 6.158 -21.273 1.00 37.09 182 ILE A C 1
ATOM 1495 O O . ILE A 1 182 ? -37.797 4.954 -21.439 1.00 37.09 182 ILE A O 1
ATOM 1499 N N . ASP A 1 183 ? -38.426 6.988 -20.649 1.00 37.56 183 ASP A N 1
ATOM 1500 C CA . ASP A 1 183 ? -39.805 6.743 -20.257 1.00 37.56 183 ASP A CA 1
ATOM 1501 C C . ASP A 1 183 ? -40.613 6.000 -21.326 1.00 37.56 183 ASP A C 1
ATOM 1503 O O . ASP A 1 183 ? -40.556 6.355 -22.499 1.00 37.56 183 ASP A O 1
ATOM 1507 N N . LEU A 1 184 ? -41.480 5.077 -20.904 1.00 31.16 184 LEU A N 1
ATOM 1508 C CA . LEU A 1 184 ? -42.829 5.002 -21.465 1.00 31.16 184 LEU A CA 1
ATOM 1509 C C . LEU A 1 184 ? -43.786 4.355 -20.449 1.00 31.16 184 LEU A C 1
ATOM 1511 O O . LEU A 1 184 ? -43.772 3.148 -20.212 1.00 31.16 184 LEU A O 1
ATOM 1515 N N . PHE A 1 185 ? -44.619 5.199 -19.841 1.00 38.34 185 PHE A N 1
ATOM 1516 C CA . PHE A 1 185 ? -45.925 4.818 -19.307 1.00 38.34 185 PHE A CA 1
ATOM 1517 C C . PHE A 1 185 ? -46.920 4.577 -20.463 1.00 38.34 185 PHE A C 1
ATOM 1519 O O . PHE A 1 185 ? -46.748 5.153 -21.537 1.00 38.34 185 PHE A O 1
ATOM 1526 N N . PHE A 1 186 ? -48.003 3.845 -20.142 1.00 36.56 186 PHE A N 1
ATOM 1527 C CA . PHE A 1 186 ? -49.230 3.529 -20.912 1.00 36.56 186 PHE A CA 1
ATOM 1528 C C . PHE A 1 186 ? -49.135 2.291 -21.832 1.00 36.56 186 PHE A C 1
ATOM 1530 O O . PHE A 1 186 ? -48.195 2.165 -22.600 1.00 36.56 186 PHE A O 1
ATOM 1537 N N . LEU A 1 187 ? -50.053 1.314 -21.821 1.00 33.88 187 LEU A N 1
ATOM 1538 C CA . LEU A 1 187 ? -51.451 1.233 -21.366 1.00 33.88 187 LEU A CA 1
ATOM 1539 C C . LEU A 1 187 ? -51.800 -0.202 -20.917 1.00 33.88 187 LEU A C 1
ATOM 1541 O O . LEU A 1 187 ? -51.111 -1.158 -21.266 1.00 33.88 187 LEU A O 1
ATOM 1545 N N . SER A 1 188 ? -52.894 -0.267 -20.152 1.00 47.62 188 SER A N 1
ATOM 1546 C CA . SER A 1 188 ? -53.749 -1.419 -19.818 1.00 47.62 188 SER A CA 1
ATOM 1547 C C . SER A 1 188 ? -53.971 -2.432 -20.936 1.00 47.62 188 SER A C 1
ATOM 1549 O O . SER A 1 188 ? -54.217 -1.965 -22.074 1.00 47.62 188 SER A O 1
#